Protein AF-I4BS32-F1 (afdb_monomer_lite)

Foldseek 3Di:
DDDPVQLVVLVVVLVVLLVVLVVLLPVFDPADDPPPQPPQDPDDQDDQDDDDDPVSVVSVVVSVVVVVLSVLVVVLSVLLRVLVVQLRVLSVVLNVQSVVLSVVLVVLSVVLSVVCVDPVSVVVNVVSSVVSVVSSVVSVVVSVVSNVVSVVSNVVSVVSVVPRPPDPPDPCPPPPDPPFQEWEQAAPPRPCVVQEDPRGQKYWYQYPQLFTWMAGNVVRDIDGCGDAEAHVPGLQEGEHSAPPGDCVRSPPNHQWYWYDDPQWIWIWGQDPVRDIDTPDIGHGYGPPD

Organism: Mycolicibacterium chubuense (strain NBB4) (NCBI:txid710421)

Radius of gyration: 37.25 Å; chains: 1; bounding box: 78×35×109 Å

Secondary structure (DSSP, 8-state):
---HHHHHHHHHHHHHHHHHHHHHHTTS-S-PSPP--------PPPPPPP-SSHHHHHHHHHHHHHHHHHHHHHHHHHHHHHHHHHHHHHHHHHHHHHHHHHHHHHHHHHHHTTTTTSHHHHHHHHHHHHHHHHHHHHHHHHHHHHHHHHHHHHHHHHHHHHHS-SS------S---S--EEEEEEETT--HHHHS-TTEEEEEEE-TTS-EEEEETTT--EEEEE-SEEETTEEEEEE-SSTTS-GGGG-TT--EEEEEETTEEEEEEE-TTS-EEEEEEE-SEES--

pLDDT: mean 81.58, std 15.65, range [37.34, 97.5]

Sequence (289 aa):
MLTGMERASVVAYVGWVDRALAAAEAVFPLAANEPTAIRPVDGAAAREPGGSSQLETGVRAAASHYRGAWAHTRTLDEDTTNAVAAGTSNGQHGREAAGRIRRSAALAASSMVPVAHEPSGVRQLVSTMDQRLRAMQDLLAATKAQNSSAAEQMRTTTVGYRTIPAGHVSPQPPPVGPSGNLCWIGSKDGDIKRLCPDDTDTVTYVDDNGNYVRQDLSSGQISIVHRPGPITGDPSTCWLPHAGADRAICGPRASTWMYPHDGSLITEELGPDGKVRVTFQT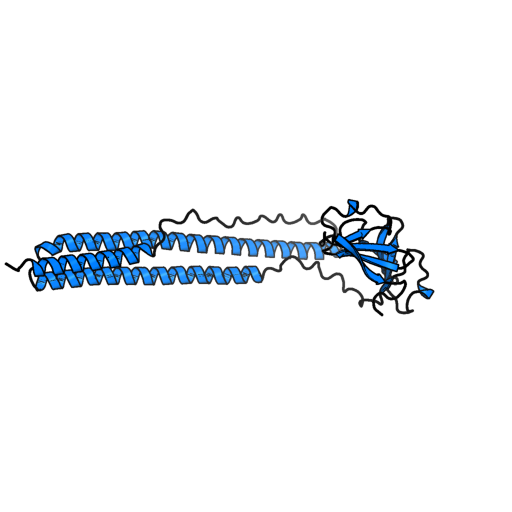PLGPLNP

Structure (mmCIF, N/CA/C/O backbone):
data_AF-I4BS32-F1
#
_entry.id   AF-I4BS32-F1
#
loop_
_atom_site.group_PDB
_atom_site.id
_atom_site.type_symbol
_atom_site.label_atom_id
_atom_site.label_alt_id
_atom_site.label_comp_id
_atom_site.label_asym_id
_atom_site.label_entity_id
_atom_site.label_seq_id
_atom_site.pdbx_PDB_ins_code
_atom_site.Cartn_x
_atom_site.Cartn_y
_atom_site.Cartn_z
_atom_site.occupancy
_atom_site.B_iso_or_equiv
_atom_site.auth_seq_id
_atom_site.auth_comp_id
_atom_site.auth_asym_id
_atom_site.auth_atom_id
_atom_site.pdbx_PDB_model_num
ATOM 1 N N . MET A 1 1 ? -34.536 0.901 53.811 1.00 44.16 1 MET A N 1
ATOM 2 C CA . MET A 1 1 ? -34.817 -0.133 52.790 1.00 44.16 1 MET A CA 1
ATOM 3 C C . MET A 1 1 ? -35.232 0.586 51.522 1.00 44.16 1 MET A C 1
ATOM 5 O O . MET A 1 1 ? -36.351 1.073 51.470 1.00 44.16 1 MET A O 1
ATOM 9 N N . LEU A 1 2 ? -34.335 0.729 50.550 1.00 47.47 2 LEU A N 1
ATOM 10 C CA . LEU A 1 2 ? -34.725 1.235 49.235 1.00 47.47 2 LEU A CA 1
ATOM 11 C C . LEU A 1 2 ? -35.342 0.092 48.431 1.00 47.47 2 LEU A C 1
ATOM 13 O O . LEU A 1 2 ? -34.889 -1.055 48.496 1.00 47.47 2 LEU A O 1
ATOM 17 N N . THR A 1 3 ? -36.437 0.414 47.756 1.00 56.62 3 THR A N 1
ATOM 18 C CA . THR A 1 3 ? -37.243 -0.487 46.936 1.00 56.62 3 THR A CA 1
ATOM 19 C C . THR A 1 3 ? -36.397 -1.051 45.790 1.00 56.62 3 THR A C 1
ATOM 21 O O . THR A 1 3 ? -35.433 -0.430 45.345 1.00 56.62 3 THR A O 1
ATOM 24 N N . GLY A 1 4 ? -36.731 -2.246 45.289 1.00 62.03 4 GLY A N 1
ATOM 25 C CA . GLY A 1 4 ? -35.936 -2.956 44.269 1.00 62.03 4 GLY A CA 1
ATOM 26 C C . GLY A 1 4 ? -35.622 -2.161 42.988 1.00 62.03 4 GLY A C 1
ATOM 27 O O . GLY A 1 4 ? -34.728 -2.544 42.238 1.00 62.03 4 GLY A O 1
ATOM 28 N N . MET A 1 5 ? -36.301 -1.034 42.769 1.00 60.91 5 MET A N 1
ATOM 29 C CA . MET A 1 5 ? -36.144 -0.138 41.625 1.00 60.91 5 MET A CA 1
ATOM 30 C C . MET A 1 5 ? -34.808 0.635 41.619 1.00 60.91 5 MET A C 1
ATOM 32 O O . MET A 1 5 ? -34.220 0.810 40.555 1.00 60.91 5 MET A O 1
ATOM 36 N N . GLU A 1 6 ? -34.272 1.042 42.776 1.00 66.56 6 GLU A N 1
ATOM 37 C CA . GLU A 1 6 ? -33.003 1.799 42.829 1.00 66.56 6 GLU A CA 1
ATOM 38 C C . GLU A 1 6 ? -31.761 0.909 42.701 1.00 66.56 6 GLU A C 1
ATOM 40 O O . GLU A 1 6 ? -30.774 1.290 42.077 1.00 66.56 6 GLU A O 1
ATOM 45 N N . ARG A 1 7 ? -31.811 -0.333 43.197 1.00 67.56 7 ARG A N 1
ATOM 46 C CA . ARG A 1 7 ? -30.743 -1.311 42.918 1.00 67.56 7 ARG A CA 1
ATOM 47 C C . ARG A 1 7 ? -30.694 -1.687 41.438 1.00 67.56 7 ARG A C 1
ATOM 49 O O . ARG A 1 7 ? -29.606 -1.877 40.895 1.00 67.56 7 ARG A O 1
ATOM 56 N N . ALA A 1 8 ? -31.851 -1.764 40.779 1.00 74.88 8 ALA A N 1
ATOM 57 C CA . ALA A 1 8 ? -31.928 -2.044 39.350 1.00 74.88 8 ALA A CA 1
ATOM 58 C C . ALA A 1 8 ? -31.276 -0.933 38.500 1.00 74.88 8 ALA A C 1
ATOM 60 O O . ALA A 1 8 ? -30.630 -1.244 37.500 1.00 74.88 8 ALA A O 1
ATOM 61 N N . SER A 1 9 ? -31.369 0.339 38.912 1.00 85.19 9 SER A N 1
ATOM 62 C CA . SER A 1 9 ? -30.765 1.458 38.171 1.00 85.19 9 SER A CA 1
ATOM 63 C C . SER A 1 9 ? -29.232 1.471 38.256 1.00 85.19 9 SER A C 1
ATOM 65 O O . SER A 1 9 ? -28.566 1.657 37.236 1.00 85.19 9 SER A O 1
ATOM 67 N N . VAL A 1 10 ? -28.655 1.188 39.431 1.00 86.19 10 VAL A N 1
ATOM 68 C CA . VAL A 1 10 ? -27.194 1.100 39.624 1.00 86.19 10 VAL A CA 1
ATOM 69 C C . VAL A 1 10 ? -26.593 -0.038 38.796 1.00 86.19 10 VAL A C 1
ATOM 71 O O . VAL A 1 10 ? -25.586 0.153 38.112 1.00 86.19 10 VAL A O 1
ATOM 74 N N . VAL A 1 11 ? -27.229 -1.212 38.805 1.00 88.06 11 VAL A N 1
ATOM 75 C CA . VAL A 1 11 ? -26.792 -2.365 38.001 1.00 88.06 11 VAL A CA 1
ATOM 76 C C . VAL A 1 11 ? -26.886 -2.058 36.503 1.00 88.06 11 VAL A C 1
ATOM 78 O O . VAL A 1 11 ? -25.964 -2.379 35.752 1.00 88.06 11 VAL A O 1
ATOM 81 N N . ALA A 1 12 ? -27.956 -1.389 36.064 1.00 90.19 12 ALA A N 1
ATOM 82 C CA . ALA A 1 12 ? -28.109 -0.976 34.672 1.00 90.19 12 ALA A CA 1
ATOM 83 C C . ALA A 1 12 ? -27.016 0.014 34.231 1.00 90.19 12 ALA A C 1
ATOM 85 O O . ALA A 1 12 ? -26.462 -0.143 33.140 1.00 90.19 12 ALA A O 1
ATOM 86 N N . TYR A 1 13 ? -26.669 0.986 35.083 1.00 91.75 13 TYR A N 1
ATOM 87 C CA . TYR A 1 13 ? -25.586 1.938 34.827 1.00 91.75 13 TYR A CA 1
ATOM 88 C C . TYR A 1 13 ? -24.228 1.238 34.692 1.00 91.75 13 TYR A C 1
ATOM 90 O O . TYR A 1 13 ? -23.547 1.421 33.684 1.00 91.75 13 TYR A O 1
ATOM 98 N N . VAL A 1 14 ? -23.861 0.375 35.645 1.00 93.31 14 VAL A N 1
ATOM 99 C CA . VAL A 1 14 ? -22.609 -0.403 35.576 1.00 93.31 14 VAL A CA 1
ATOM 100 C C . VAL A 1 14 ? -22.567 -1.256 34.306 1.00 93.31 14 VAL A C 1
ATOM 102 O O . VAL A 1 14 ? -21.547 -1.292 33.621 1.00 93.31 14 VAL A O 1
ATOM 105 N N . GLY A 1 15 ? -23.685 -1.890 33.942 1.00 91.81 15 GLY A N 1
AT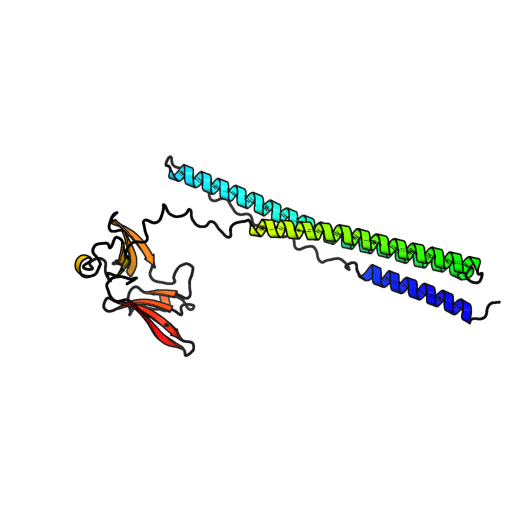OM 106 C CA . GLY A 1 15 ? -23.789 -2.656 32.702 1.00 91.81 15 GLY A CA 1
ATOM 107 C C . GLY A 1 15 ? -23.625 -1.801 31.440 1.00 91.81 15 GLY A C 1
ATOM 108 O O . GLY A 1 15 ? -23.077 -2.275 30.447 1.00 91.81 15 GLY A O 1
ATOM 109 N N . TRP A 1 16 ? -24.071 -0.542 31.453 1.00 95.25 16 TRP A N 1
ATOM 110 C CA . TRP A 1 16 ? -23.829 0.388 30.348 1.00 95.25 16 TRP A CA 1
ATOM 111 C C . TRP A 1 16 ? -22.349 0.771 30.242 1.00 95.25 16 TRP A C 1
ATOM 113 O O . TRP A 1 16 ? -21.794 0.725 29.145 1.00 95.25 16 TRP A O 1
ATOM 123 N N . VAL A 1 17 ? -21.697 1.067 31.371 1.00 94.50 17 VAL A N 1
ATOM 124 C CA . VAL A 1 17 ? -20.260 1.385 31.409 1.00 94.50 17 VAL A CA 1
ATOM 125 C C . VAL A 1 17 ? -19.423 0.198 30.930 1.00 94.50 17 VAL A C 1
ATOM 127 O O . VAL A 1 17 ? -18.534 0.391 30.104 1.00 94.50 17 VAL A O 1
ATOM 130 N N . ASP A 1 18 ? -19.722 -1.032 31.367 1.00 95.25 18 ASP A N 1
ATOM 131 C CA . ASP A 1 18 ? -19.004 -2.222 30.885 1.00 95.25 18 ASP A CA 1
ATOM 132 C C . ASP A 1 18 ? -19.150 -2.398 29.370 1.00 95.25 18 ASP A C 1
ATOM 134 O O . ASP A 1 18 ? -18.153 -2.618 28.687 1.00 95.25 18 ASP A O 1
ATOM 138 N N . ARG A 1 19 ? -20.358 -2.219 28.814 1.00 94.50 19 ARG A N 1
ATOM 139 C CA . ARG A 1 19 ? -20.565 -2.270 27.357 1.00 94.50 19 ARG A CA 1
ATOM 140 C C . ARG A 1 19 ? -19.767 -1.197 26.619 1.00 94.50 19 ARG A C 1
ATOM 142 O O . ARG A 1 19 ? -19.192 -1.495 25.575 1.00 94.50 19 ARG A O 1
ATOM 149 N N . ALA A 1 20 ? -19.710 0.025 27.148 1.00 94.31 20 ALA A N 1
ATOM 150 C CA . ALA A 1 20 ? -18.925 1.103 26.551 1.00 94.31 20 ALA A CA 1
ATOM 151 C C . ALA A 1 20 ? -17.419 0.786 26.570 1.00 94.31 20 ALA A C 1
ATOM 153 O O . ALA A 1 20 ? -16.740 0.937 25.555 1.00 94.31 20 ALA A O 1
ATOM 154 N N . LEU A 1 21 ? -16.902 0.280 27.694 1.00 94.38 21 LEU A N 1
ATOM 155 C CA . LEU A 1 21 ? -15.503 -0.135 27.820 1.00 94.38 21 LEU A CA 1
ATOM 156 C C . LEU A 1 21 ? -15.180 -1.345 26.932 1.00 94.38 21 LEU A C 1
ATOM 158 O O . LEU A 1 21 ? -14.109 -1.386 26.336 1.00 94.38 21 LEU A O 1
ATOM 162 N N . ALA A 1 22 ? -16.103 -2.299 26.799 1.00 93.31 22 ALA A N 1
ATOM 163 C CA . ALA A 1 22 ? -15.965 -3.444 25.904 1.00 93.31 22 ALA A CA 1
ATOM 164 C C . ALA A 1 22 ? -15.921 -3.019 24.429 1.00 93.31 22 ALA A C 1
ATOM 166 O O . ALA A 1 22 ? -15.094 -3.516 23.669 1.00 93.31 22 ALA A O 1
ATOM 167 N N . ALA A 1 23 ? -16.778 -2.075 24.026 1.00 92.69 23 ALA A N 1
ATOM 168 C CA . ALA A 1 23 ? -16.764 -1.523 22.675 1.00 92.69 23 ALA A CA 1
ATOM 169 C C . ALA A 1 23 ? -15.449 -0.786 22.380 1.00 92.69 23 ALA A C 1
ATOM 171 O O . ALA A 1 23 ? -14.890 -0.950 21.300 1.00 92.69 23 ALA A O 1
ATOM 172 N N . ALA A 1 24 ? -14.923 -0.029 23.348 1.00 89.19 24 ALA A N 1
ATOM 173 C CA . ALA A 1 24 ? -13.621 0.623 23.227 1.00 89.19 24 ALA A CA 1
ATOM 174 C C . ALA A 1 24 ? -12.462 -0.388 23.136 1.00 89.19 24 ALA A C 1
ATOM 176 O O . ALA A 1 24 ? -11.574 -0.228 22.305 1.00 89.19 24 ALA A O 1
ATOM 177 N N . GLU A 1 25 ? -12.483 -1.456 23.941 1.00 92.00 25 GLU A N 1
ATOM 178 C CA . GLU A 1 25 ? -11.506 -2.552 23.873 1.00 92.00 25 GLU A CA 1
ATOM 179 C C . GLU A 1 25 ? -11.525 -3.251 22.502 1.00 92.00 25 GLU A C 1
ATOM 181 O O . GLU A 1 25 ? -10.472 -3.596 21.968 1.00 92.00 25 GLU A O 1
ATOM 186 N N . ALA A 1 26 ? -12.709 -3.418 21.907 1.00 90.56 26 ALA A N 1
ATOM 187 C CA . ALA A 1 26 ? -12.890 -4.068 20.610 1.00 90.56 26 ALA A CA 1
ATOM 188 C C . ALA A 1 26 ? -12.342 -3.263 19.417 1.00 90.56 26 ALA A C 1
ATOM 190 O O . ALA A 1 26 ? -12.188 -3.822 18.333 1.00 90.56 26 ALA A O 1
ATOM 191 N N . VAL A 1 27 ? -12.021 -1.975 19.597 1.00 90.88 27 VAL A N 1
ATOM 192 C CA . VAL A 1 27 ? -11.326 -1.174 18.572 1.00 90.88 27 VAL A CA 1
ATOM 193 C C . VAL A 1 27 ? -9.894 -1.676 18.358 1.00 90.88 27 VAL A C 1
ATOM 195 O O . VAL A 1 27 ? -9.336 -1.506 17.274 1.00 90.88 27 VAL A O 1
ATOM 198 N N . PHE A 1 28 ? -9.292 -2.312 19.367 1.00 89.81 28 PHE A N 1
ATOM 199 C CA . PHE A 1 28 ? -7.955 -2.875 19.249 1.00 89.81 28 PHE A CA 1
ATOM 200 C C . PHE A 1 28 ? -7.996 -4.290 18.644 1.00 89.81 28 PHE A C 1
ATOM 202 O O . PHE A 1 28 ? -8.829 -5.111 19.039 1.00 89.81 28 PHE A O 1
ATOM 209 N N . PRO A 1 29 ? -7.080 -4.623 17.718 1.00 79.94 29 PRO A N 1
ATOM 210 C CA . PRO A 1 29 ? -7.102 -5.902 17.015 1.00 79.94 29 PRO A CA 1
ATOM 211 C C . PRO A 1 29 ? -6.829 -7.099 17.942 1.00 79.94 29 PRO A C 1
ATOM 213 O O . PRO A 1 29 ? -6.007 -7.045 18.860 1.00 79.94 29 PRO A O 1
ATOM 216 N N . LEU A 1 30 ? -7.494 -8.223 17.657 1.00 69.25 30 LEU A N 1
ATOM 217 C CA . LEU A 1 30 ? -7.367 -9.521 18.334 1.00 69.25 30 LEU A CA 1
ATOM 218 C C . LEU A 1 30 ? -6.076 -10.254 17.912 1.00 69.25 30 LEU A C 1
ATOM 220 O O . LEU A 1 30 ? -6.152 -11.368 17.429 1.00 69.25 30 LEU A O 1
ATOM 224 N N . ALA A 1 31 ? -4.909 -9.625 18.068 1.00 59.41 31 ALA A N 1
ATOM 225 C CA . ALA A 1 31 ? -3.630 -10.067 17.494 1.00 59.41 31 ALA A CA 1
ATOM 226 C C . ALA A 1 31 ? -3.655 -10.156 15.952 1.00 59.41 31 ALA A C 1
ATOM 228 O O . ALA A 1 31 ? -4.413 -10.902 15.337 1.00 59.41 31 ALA A O 1
ATOM 229 N N . ALA A 1 32 ? -2.812 -9.355 15.302 1.00 56.66 32 ALA A N 1
ATOM 230 C CA . ALA A 1 32 ? -2.569 -9.528 13.879 1.00 56.66 32 ALA A CA 1
ATOM 231 C C . ALA A 1 32 ? -1.876 -10.884 13.653 1.00 56.66 32 ALA A C 1
ATOM 233 O O . ALA A 1 32 ? -1.020 -11.272 14.451 1.00 56.66 32 ALA A O 1
ATOM 234 N N . ASN A 1 33 ? -2.208 -11.574 12.555 1.00 52.16 33 ASN A N 1
ATOM 235 C CA . ASN A 1 33 ? -1.263 -12.515 11.947 1.00 52.16 33 ASN A CA 1
ATOM 236 C C . ASN A 1 33 ? 0.091 -11.803 11.831 1.00 52.16 33 ASN A C 1
ATOM 238 O O . ASN A 1 33 ? 0.094 -10.590 11.597 1.00 52.16 33 ASN A O 1
ATOM 242 N N . GLU A 1 34 ? 1.206 -12.518 12.025 1.00 53.25 34 GLU A N 1
ATOM 243 C CA . GLU A 1 34 ? 2.527 -11.886 11.976 1.00 53.25 34 GLU A CA 1
ATOM 244 C C . GLU A 1 34 ? 2.632 -10.970 10.752 1.00 53.25 34 GLU A C 1
ATOM 246 O O . GLU A 1 34 ? 2.244 -11.390 9.651 1.00 53.25 34 GLU A O 1
ATOM 251 N N . PRO A 1 35 ? 3.096 -9.717 10.929 1.00 54.75 35 PRO A N 1
ATOM 252 C CA . PRO A 1 35 ? 3.312 -8.829 9.807 1.00 54.75 35 PRO A CA 1
ATOM 253 C C . PRO A 1 35 ? 4.124 -9.569 8.756 1.00 54.75 35 PRO A C 1
ATOM 255 O O . PRO A 1 35 ? 5.227 -10.036 9.040 1.00 54.75 35 PRO A O 1
ATOM 258 N N . THR A 1 36 ? 3.585 -9.711 7.547 1.00 52.69 36 THR A N 1
ATOM 259 C CA . THR A 1 36 ? 4.379 -10.232 6.439 1.00 52.69 36 THR A CA 1
ATOM 260 C C . THR A 1 36 ? 5.449 -9.187 6.161 1.00 52.69 36 THR A C 1
ATOM 262 O O . THR A 1 36 ? 5.172 -8.170 5.529 1.00 52.69 36 THR A O 1
ATOM 265 N N . ALA A 1 37 ? 6.641 -9.388 6.723 1.00 56.59 37 ALA A N 1
ATOM 266 C CA . ALA A 1 37 ? 7.772 -8.509 6.491 1.00 56.59 37 ALA A CA 1
ATOM 267 C C . ALA A 1 37 ? 7.979 -8.386 4.980 1.00 56.59 37 ALA A C 1
ATOM 269 O O . ALA A 1 37 ? 7.994 -9.395 4.262 1.00 56.59 37 ALA A O 1
ATOM 270 N N . ILE A 1 38 ? 8.127 -7.154 4.496 1.00 57.59 38 ILE A N 1
ATOM 271 C CA . ILE A 1 38 ? 8.574 -6.938 3.125 1.00 57.59 38 ILE A CA 1
ATOM 272 C C . ILE A 1 38 ? 10.002 -7.467 3.095 1.00 57.59 38 ILE A C 1
ATOM 274 O O . ILE A 1 38 ? 10.893 -6.911 3.733 1.00 57.59 38 ILE A O 1
ATOM 278 N N . ARG A 1 39 ? 10.208 -8.614 2.441 1.00 54.19 39 ARG A N 1
ATOM 279 C CA . ARG A 1 39 ? 11.549 -9.177 2.297 1.00 54.19 39 ARG A CA 1
ATOM 280 C C . ARG A 1 39 ? 12.346 -8.230 1.400 1.00 54.19 39 ARG A C 1
ATOM 282 O O . ARG A 1 39 ? 11.922 -8.050 0.256 1.00 54.19 39 ARG A O 1
ATOM 289 N N . PRO A 1 40 ? 13.481 -7.684 1.870 1.00 54.22 40 PRO A N 1
ATOM 290 C CA . PRO A 1 40 ? 14.367 -6.922 1.009 1.00 54.22 40 PRO A CA 1
ATOM 291 C C . PRO A 1 40 ? 14.752 -7.804 -0.176 1.00 54.22 40 PRO A C 1
ATOM 293 O O . PRO A 1 40 ? 15.168 -8.954 0.004 1.00 54.22 40 PRO A O 1
ATOM 296 N N . VAL A 1 41 ? 14.563 -7.303 -1.392 1.00 56.03 41 VAL A N 1
ATOM 297 C CA . VAL A 1 41 ? 15.045 -8.002 -2.582 1.00 56.03 41 VAL A CA 1
ATOM 298 C C . VAL A 1 41 ? 16.536 -7.713 -2.685 1.00 56.03 41 VAL A C 1
ATOM 300 O O . VAL A 1 41 ? 16.938 -6.576 -2.926 1.00 56.03 41 VAL A O 1
ATOM 303 N N . ASP A 1 42 ? 17.371 -8.734 -2.500 1.00 53.66 42 ASP A N 1
ATOM 304 C CA . ASP A 1 42 ? 18.808 -8.604 -2.726 1.00 53.66 42 ASP A CA 1
ATOM 305 C C . ASP A 1 42 ? 19.084 -8.485 -4.231 1.00 53.66 42 ASP A C 1
ATOM 307 O O . ASP A 1 42 ? 19.196 -9.473 -4.959 1.00 53.66 42 ASP A O 1
ATOM 311 N N . GLY A 1 43 ? 19.201 -7.250 -4.715 1.00 51.50 43 GLY A N 1
ATOM 312 C CA . GLY A 1 43 ? 19.759 -6.970 -6.029 1.00 51.50 43 GLY A CA 1
ATOM 313 C C . GLY A 1 43 ? 21.267 -7.192 -6.018 1.00 51.50 43 GLY A C 1
ATOM 314 O O . GLY A 1 43 ? 22.018 -6.340 -5.544 1.00 51.50 43 GLY A O 1
ATOM 315 N N . ALA A 1 44 ? 21.735 -8.327 -6.541 1.00 47.47 44 ALA A N 1
ATOM 316 C CA . ALA A 1 44 ? 23.162 -8.536 -6.762 1.00 47.47 44 ALA A CA 1
ATOM 317 C C . ALA A 1 44 ? 23.688 -7.459 -7.726 1.00 47.47 44 ALA A C 1
ATOM 319 O O . ALA A 1 44 ? 23.262 -7.382 -8.880 1.00 47.47 44 ALA A O 1
ATOM 320 N N . ALA A 1 45 ? 24.609 -6.613 -7.258 1.00 52.84 45 ALA A N 1
ATOM 321 C CA . ALA A 1 45 ? 25.278 -5.649 -8.123 1.00 52.84 45 ALA A CA 1
ATOM 322 C C . ALA A 1 45 ? 26.033 -6.410 -9.226 1.00 52.84 45 ALA A C 1
ATOM 324 O O . ALA A 1 45 ? 26.854 -7.282 -8.933 1.00 52.84 45 ALA A O 1
ATOM 325 N N . ALA A 1 46 ? 25.746 -6.101 -10.493 1.00 52.12 46 ALA A N 1
ATOM 326 C CA . ALA A 1 46 ? 26.455 -6.699 -11.619 1.00 52.12 46 ALA A CA 1
ATOM 327 C C . ALA A 1 46 ? 27.966 -6.422 -11.501 1.00 52.12 46 ALA A C 1
ATOM 329 O O . ALA A 1 46 ? 28.384 -5.311 -11.171 1.00 52.12 46 ALA A O 1
ATOM 330 N N . ARG A 1 47 ? 28.788 -7.449 -11.745 1.00 48.50 47 ARG A N 1
ATOM 331 C CA . ARG A 1 47 ? 30.253 -7.366 -11.669 1.00 48.50 47 ARG A CA 1
ATOM 332 C C . ARG A 1 47 ? 30.767 -6.451 -12.787 1.00 48.50 47 ARG A C 1
ATOM 334 O O . ARG A 1 47 ? 30.475 -6.704 -13.952 1.00 48.50 47 ARG A O 1
ATOM 341 N N . GLU A 1 48 ? 31.511 -5.402 -12.434 1.00 51.59 48 GLU A N 1
ATOM 342 C CA . GLU A 1 48 ? 32.062 -4.441 -13.403 1.00 51.59 48 GLU A CA 1
ATOM 343 C C . GLU A 1 48 ? 33.059 -5.156 -14.352 1.00 51.59 48 GLU A C 1
ATOM 345 O O . GLU A 1 48 ? 33.981 -5.821 -13.865 1.00 51.59 48 GLU A O 1
ATOM 350 N N . PRO A 1 49 ? 32.898 -5.084 -15.690 1.00 48.84 49 PRO A N 1
ATOM 351 C CA . PRO A 1 49 ? 33.907 -5.572 -16.630 1.00 48.84 49 PRO A CA 1
ATOM 352 C C . PRO A 1 49 ? 35.168 -4.692 -16.573 1.00 48.84 49 PRO A C 1
ATOM 354 O O . PRO A 1 49 ? 35.079 -3.468 -16.612 1.00 48.84 49 PRO A O 1
ATOM 357 N N . GLY A 1 50 ? 36.349 -5.310 -16.469 1.00 45.03 50 GLY A N 1
ATOM 358 C CA . GLY A 1 50 ? 37.628 -4.592 -16.387 1.00 45.03 50 GLY A CA 1
ATOM 359 C C . GLY A 1 50 ? 38.139 -4.086 -17.743 1.00 45.03 50 GLY A C 1
ATOM 360 O O . GLY A 1 50 ? 38.010 -4.781 -18.750 1.00 45.03 50 GLY A O 1
ATOM 361 N N . GLY A 1 51 ? 38.762 -2.900 -17.759 1.00 52.72 51 GLY A N 1
ATOM 362 C CA . GLY A 1 51 ? 39.453 -2.316 -18.921 1.00 52.72 51 GLY A CA 1
ATOM 363 C C . GLY A 1 51 ? 39.612 -0.793 -18.802 1.00 52.72 51 GLY A C 1
ATOM 364 O O . GLY A 1 51 ? 38.798 -0.158 -18.159 1.00 52.72 51 GLY A O 1
ATOM 365 N N . SER A 1 52 ? 40.629 -0.189 -19.423 1.00 49.12 52 SER A N 1
ATOM 366 C CA . SER A 1 52 ? 41.036 1.217 -19.209 1.00 49.12 52 SER A CA 1
ATOM 367 C C . SER A 1 52 ? 40.467 2.216 -20.237 1.00 49.12 52 SER A C 1
ATOM 369 O O . SER A 1 52 ? 41.220 2.967 -20.859 1.00 49.12 52 SER A O 1
ATOM 371 N N . SER A 1 53 ? 39.154 2.209 -20.484 1.00 56.69 53 SER A N 1
ATOM 372 C CA . SER A 1 53 ? 38.515 3.082 -21.494 1.00 56.69 53 SER A CA 1
ATOM 373 C C . SER A 1 53 ? 37.521 4.068 -20.868 1.00 56.69 53 SER A C 1
ATOM 375 O O . SER A 1 53 ? 37.096 3.880 -19.734 1.00 56.69 53 SER A O 1
ATOM 377 N N . GLN A 1 54 ? 37.082 5.099 -21.605 1.00 57.91 54 GLN A N 1
ATOM 378 C CA . GLN A 1 54 ? 36.006 6.005 -21.149 1.00 57.91 54 GLN A CA 1
ATOM 379 C C . GLN A 1 54 ? 34.700 5.265 -20.791 1.00 57.91 54 GLN A C 1
ATOM 381 O O . GLN A 1 54 ? 33.918 5.739 -19.966 1.00 57.91 54 GLN A O 1
ATOM 386 N N . LEU A 1 55 ? 34.506 4.065 -21.349 1.00 58.66 55 LEU A N 1
ATOM 387 C CA . LEU A 1 55 ? 33.430 3.149 -20.983 1.00 58.66 55 LEU A CA 1
ATOM 388 C C . LEU A 1 55 ? 33.528 2.693 -19.517 1.00 58.66 55 LEU A C 1
ATOM 390 O O . LEU A 1 55 ? 32.504 2.551 -18.862 1.00 58.66 55 LEU A O 1
ATOM 394 N N . GLU A 1 56 ? 34.736 2.514 -18.977 1.00 66.19 56 GLU A N 1
ATOM 395 C CA . GLU A 1 56 ? 34.967 2.119 -17.581 1.00 66.19 56 GLU A CA 1
ATOM 396 C C . GLU A 1 56 ? 34.484 3.200 -16.608 1.00 66.19 56 GLU A C 1
ATOM 398 O O . GLU A 1 56 ? 33.822 2.903 -15.615 1.00 66.19 56 GLU A O 1
ATOM 403 N N . THR A 1 57 ? 34.753 4.472 -16.914 1.00 67.94 57 THR A N 1
ATOM 404 C CA . THR A 1 57 ? 34.271 5.603 -16.111 1.00 67.94 57 THR A CA 1
ATOM 405 C C . THR A 1 57 ? 32.743 5.656 -16.097 1.00 67.94 57 THR A C 1
ATOM 407 O O . THR A 1 57 ? 32.150 5.807 -15.027 1.00 67.94 57 THR A O 1
ATOM 410 N N . GLY A 1 58 ? 32.102 5.470 -17.257 1.00 65.38 58 GLY A N 1
ATOM 411 C CA . GLY A 1 58 ? 30.642 5.408 -17.366 1.00 65.38 58 GLY A CA 1
ATOM 412 C C . GLY A 1 58 ? 30.036 4.212 -16.623 1.00 65.38 58 GLY A C 1
ATOM 413 O O . GLY A 1 58 ? 29.082 4.376 -15.864 1.00 65.38 58 GLY A O 1
ATOM 414 N N . VAL A 1 59 ? 30.629 3.023 -16.769 1.00 68.69 59 VAL A N 1
ATOM 415 C CA . VAL A 1 59 ? 30.204 1.794 -16.077 1.00 68.69 59 VAL A CA 1
ATOM 416 C C . VAL A 1 59 ? 30.345 1.932 -14.561 1.00 68.69 59 VAL A C 1
ATOM 418 O O . VAL A 1 59 ? 29.418 1.578 -13.835 1.00 68.69 59 VAL A O 1
ATOM 421 N N . ARG A 1 60 ? 31.447 2.504 -14.065 1.00 69.19 60 ARG A N 1
ATOM 422 C CA . ARG A 1 60 ? 31.671 2.727 -12.628 1.00 69.19 60 ARG A CA 1
ATOM 423 C C . ARG A 1 60 ? 30.689 3.742 -12.044 1.00 69.19 60 ARG A C 1
ATOM 425 O O . ARG A 1 60 ? 30.178 3.540 -10.940 1.00 69.19 60 ARG A O 1
ATOM 432 N N . ALA A 1 61 ? 30.396 4.816 -12.781 1.00 66.62 61 ALA A N 1
ATOM 433 C CA . ALA A 1 61 ? 29.391 5.798 -12.386 1.00 66.62 61 ALA A CA 1
ATOM 434 C C . ALA A 1 61 ? 27.996 5.156 -12.310 1.00 66.62 61 ALA A C 1
ATOM 436 O O . ALA A 1 61 ? 27.322 5.276 -11.286 1.00 66.62 61 ALA A O 1
ATOM 437 N N . ALA A 1 62 ? 27.602 4.394 -13.335 1.00 63.75 62 ALA A N 1
ATOM 438 C CA . ALA A 1 62 ? 26.336 3.667 -13.354 1.00 63.75 62 ALA A CA 1
ATOM 439 C C . ALA A 1 62 ? 26.243 2.645 -12.210 1.00 63.75 62 ALA A C 1
ATOM 441 O O . ALA A 1 62 ? 25.253 2.616 -11.483 1.00 63.75 62 ALA A O 1
ATOM 442 N N . ALA A 1 63 ? 27.291 1.850 -11.985 1.00 65.44 63 ALA A N 1
ATOM 443 C CA . ALA A 1 63 ? 27.347 0.886 -10.891 1.00 65.44 63 ALA A CA 1
ATOM 444 C C . ALA A 1 63 ? 27.236 1.564 -9.514 1.00 65.44 63 ALA A C 1
ATOM 446 O O . ALA A 1 63 ? 26.553 1.051 -8.627 1.00 65.44 63 ALA A O 1
ATOM 447 N N . SER A 1 64 ? 27.850 2.738 -9.335 1.00 71.88 64 SER A N 1
ATOM 448 C CA . SER A 1 64 ? 27.690 3.553 -8.125 1.00 71.88 64 SER A CA 1
ATOM 449 C C . SER A 1 64 ? 26.247 4.033 -7.941 1.00 71.88 64 SER A C 1
ATOM 451 O O . SER A 1 64 ? 25.684 3.872 -6.858 1.00 71.88 64 SER A O 1
ATOM 453 N N . HIS A 1 65 ? 25.611 4.534 -9.006 1.00 71.50 65 HIS A N 1
ATOM 454 C CA . HIS A 1 65 ? 24.200 4.928 -8.987 1.00 71.50 65 HIS A CA 1
ATOM 455 C C . HIS A 1 65 ? 23.277 3.760 -8.630 1.00 71.50 65 HIS A C 1
ATOM 457 O O . HIS A 1 65 ? 22.412 3.914 -7.770 1.00 71.50 65 HIS A O 1
ATOM 463 N N . TYR A 1 66 ? 23.493 2.578 -9.214 1.00 66.38 66 TYR A N 1
ATOM 464 C CA . TYR A 1 66 ? 22.733 1.376 -8.869 1.00 66.38 66 TYR A CA 1
ATOM 465 C C . TYR A 1 66 ? 22.923 0.978 -7.406 1.00 66.38 66 TYR A C 1
ATOM 467 O O . TYR A 1 66 ? 21.940 0.712 -6.720 1.00 66.38 66 TYR A O 1
ATOM 475 N N . ARG A 1 67 ? 24.163 0.967 -6.898 1.00 75.56 67 ARG A N 1
ATOM 476 C CA . ARG A 1 67 ? 24.435 0.673 -5.481 1.00 75.56 67 ARG A CA 1
ATOM 477 C C . ARG A 1 67 ? 23.734 1.672 -4.555 1.00 75.56 67 ARG A C 1
ATOM 479 O O . ARG A 1 67 ? 23.155 1.254 -3.557 1.00 75.56 67 ARG A O 1
ATOM 486 N N . GLY A 1 68 ? 23.740 2.959 -4.908 1.00 73.75 68 GLY A N 1
ATOM 487 C CA . GLY A 1 68 ? 23.025 4.005 -4.175 1.00 73.75 68 GLY A CA 1
ATOM 488 C C . GLY A 1 68 ? 21.507 3.805 -4.178 1.00 73.75 68 GLY A C 1
ATOM 489 O O . GLY A 1 68 ? 20.885 3.849 -3.119 1.00 73.75 68 GLY A O 1
ATOM 490 N N . ALA A 1 69 ? 20.916 3.511 -5.339 1.00 72.38 69 ALA A N 1
ATOM 491 C CA . ALA A 1 69 ? 19.483 3.243 -5.468 1.00 72.38 69 ALA A CA 1
ATOM 492 C C . ALA A 1 69 ? 19.050 1.994 -4.679 1.00 72.38 69 ALA A C 1
ATOM 494 O O . ALA A 1 69 ? 18.038 2.023 -3.978 1.00 72.38 69 ALA A O 1
ATOM 495 N N . TRP A 1 70 ? 19.844 0.919 -4.722 1.00 74.31 70 TRP A N 1
ATOM 496 C CA . TRP A 1 70 ? 19.599 -0.292 -3.933 1.00 74.31 70 TRP A CA 1
ATOM 497 C C . TRP A 1 70 ? 19.710 -0.046 -2.429 1.00 74.31 70 TRP A C 1
ATOM 499 O O . TRP A 1 70 ? 18.860 -0.511 -1.673 1.00 74.31 70 TRP A O 1
ATOM 509 N N . ALA A 1 71 ? 20.724 0.703 -1.985 1.00 78.94 71 ALA A N 1
ATOM 510 C CA . ALA A 1 71 ? 20.861 1.071 -0.578 1.00 78.94 71 ALA A CA 1
ATOM 511 C C . ALA A 1 71 ? 19.662 1.902 -0.096 1.00 78.94 71 ALA A C 1
ATOM 513 O O . ALA A 1 71 ? 19.117 1.614 0.964 1.00 78.94 71 ALA A O 1
ATOM 514 N N . HIS A 1 72 ? 19.206 2.867 -0.901 1.00 78.56 72 HIS A N 1
ATOM 515 C CA . HIS A 1 72 ? 18.031 3.675 -0.581 1.00 78.56 72 HIS A CA 1
ATOM 516 C C . HIS A 1 72 ? 16.746 2.837 -0.506 1.00 78.56 72 HIS A C 1
ATOM 518 O O . HIS A 1 72 ? 15.986 2.971 0.448 1.00 78.56 72 HIS A O 1
ATOM 524 N N . THR A 1 73 ? 16.535 1.927 -1.464 1.00 78.81 73 THR A N 1
ATOM 525 C CA . THR A 1 73 ? 15.378 1.012 -1.470 1.00 78.81 73 THR A CA 1
ATOM 526 C C . THR A 1 73 ? 15.355 0.139 -0.216 1.00 78.81 73 THR A C 1
ATOM 528 O O . THR A 1 73 ? 14.317 0.026 0.427 1.00 78.81 73 THR A O 1
ATOM 531 N N . ARG A 1 74 ? 16.512 -0.407 0.190 1.00 80.44 74 ARG A N 1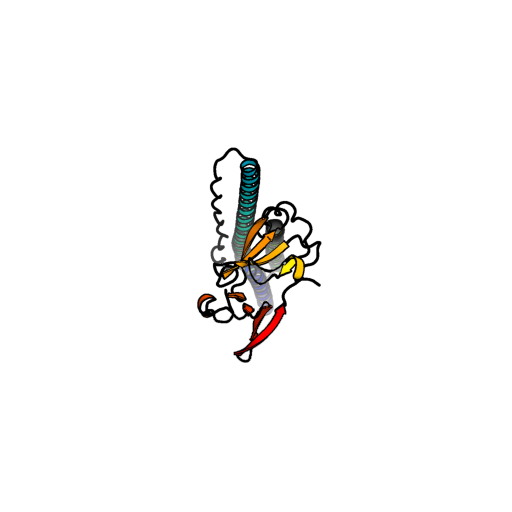
ATOM 532 C CA . ARG A 1 74 ? 16.632 -1.195 1.425 1.00 80.44 74 ARG A CA 1
ATOM 533 C C . ARG A 1 74 ? 16.229 -0.387 2.660 1.00 80.44 74 ARG A C 1
ATOM 535 O O . ARG A 1 74 ? 15.500 -0.901 3.499 1.00 80.44 74 ARG A O 1
ATOM 542 N N . THR A 1 75 ? 16.656 0.873 2.758 1.00 82.06 75 THR A N 1
ATOM 543 C CA . THR A 1 75 ? 16.241 1.754 3.861 1.00 82.06 75 THR A CA 1
ATOM 544 C C . THR A 1 75 ? 14.725 1.967 3.876 1.00 82.06 75 THR A C 1
ATOM 546 O O . THR A 1 75 ? 14.116 1.902 4.938 1.00 82.06 75 THR A O 1
ATOM 549 N N . LEU A 1 76 ? 14.088 2.149 2.714 1.00 81.94 76 LEU A N 1
ATOM 550 C CA . LEU A 1 76 ? 12.627 2.269 2.633 1.00 81.94 76 LEU A CA 1
ATOM 551 C C . LEU A 1 76 ? 11.904 0.964 3.033 1.00 81.94 76 LEU A C 1
ATOM 553 O O . LEU A 1 76 ? 10.864 1.020 3.698 1.00 81.94 76 LEU A O 1
ATOM 557 N N . ASP A 1 77 ? 12.452 -0.204 2.677 1.00 78.94 77 ASP A N 1
ATOM 558 C CA . ASP A 1 77 ? 11.914 -1.515 3.081 1.00 78.94 77 ASP A CA 1
ATOM 559 C C . ASP A 1 77 ? 11.986 -1.694 4.611 1.00 78.94 77 ASP A C 1
ATOM 561 O O . ASP A 1 77 ? 11.021 -2.139 5.248 1.00 78.94 77 ASP A O 1
ATOM 565 N N . GLU A 1 78 ? 13.115 -1.307 5.215 1.00 82.25 78 GLU A N 1
ATOM 566 C CA . GLU A 1 78 ? 13.328 -1.313 6.667 1.00 82.25 78 GLU A CA 1
ATOM 567 C C . GLU A 1 78 ? 12.363 -0.352 7.377 1.00 82.25 78 GLU A C 1
ATOM 569 O O . GLU A 1 78 ? 11.689 -0.751 8.329 1.00 82.25 78 GLU A O 1
ATOM 574 N N . ASP A 1 79 ? 12.222 0.881 6.883 1.00 81.62 79 ASP A N 1
ATOM 575 C CA . ASP A 1 79 ? 11.295 1.878 7.428 1.00 81.62 79 ASP A CA 1
ATOM 576 C C . ASP A 1 79 ? 9.841 1.398 7.376 1.00 81.62 79 ASP A C 1
ATOM 578 O O . ASP A 1 79 ? 9.096 1.542 8.351 1.00 81.62 79 ASP A O 1
ATOM 582 N N . THR A 1 80 ? 9.437 0.775 6.265 1.00 80.81 80 THR A N 1
ATOM 583 C CA . THR A 1 80 ? 8.092 0.206 6.119 1.00 80.81 80 THR A CA 1
ATOM 584 C C . THR A 1 80 ? 7.869 -0.925 7.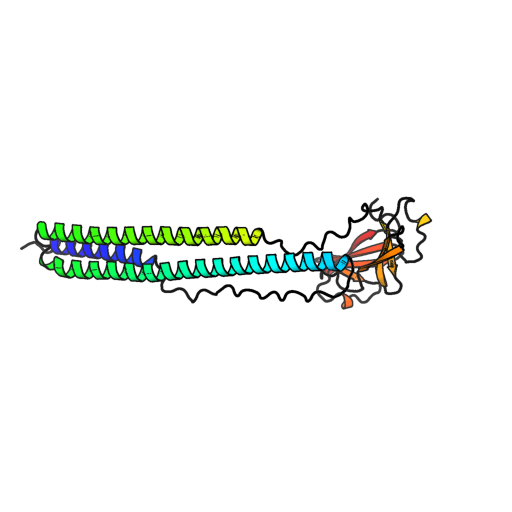120 1.00 80.81 80 THR A C 1
ATOM 586 O O . THR A 1 80 ? 6.845 -0.955 7.807 1.00 80.81 80 THR A O 1
ATOM 589 N N . THR A 1 81 ? 8.838 -1.833 7.250 1.00 82.00 81 THR A N 1
ATOM 590 C CA . THR A 1 81 ? 8.774 -2.954 8.199 1.00 82.00 81 THR A CA 1
ATOM 591 C C . THR A 1 81 ? 8.674 -2.452 9.641 1.00 82.00 81 THR A C 1
ATOM 593 O O . THR A 1 81 ? 7.826 -2.922 10.404 1.00 82.00 81 THR A O 1
ATOM 596 N N . ASN A 1 82 ? 9.463 -1.437 9.998 1.00 82.12 82 ASN A N 1
ATOM 597 C CA . ASN A 1 82 ? 9.442 -0.813 11.319 1.00 82.12 82 ASN A CA 1
ATOM 598 C C . ASN A 1 82 ? 8.100 -0.130 11.620 1.00 82.12 82 ASN A C 1
ATOM 600 O O . ASN A 1 82 ? 7.556 -0.305 12.712 1.00 82.12 82 ASN A O 1
ATOM 604 N N . ALA A 1 83 ? 7.526 0.601 10.659 1.00 80.94 83 ALA A N 1
ATOM 605 C CA . ALA A 1 83 ? 6.233 1.264 10.831 1.00 80.94 83 ALA A CA 1
ATOM 606 C C . ALA A 1 83 ? 5.085 0.258 11.043 1.00 80.94 83 ALA A C 1
ATOM 608 O O . ALA A 1 83 ? 4.225 0.455 11.908 1.00 80.94 83 ALA A O 1
ATOM 609 N N . VAL A 1 84 ? 5.092 -0.858 10.306 1.00 82.06 84 VAL A N 1
ATOM 610 C CA . VAL A 1 84 ? 4.101 -1.935 10.472 1.00 82.06 84 VAL A CA 1
ATOM 611 C C . VAL A 1 84 ? 4.274 -2.652 11.819 1.00 82.06 84 VAL A C 1
ATOM 613 O O . VAL A 1 84 ? 3.283 -2.919 12.512 1.00 82.06 84 VAL A O 1
ATOM 616 N N . ALA A 1 85 ? 5.516 -2.930 12.227 1.00 82.25 85 ALA A N 1
ATOM 617 C CA . ALA A 1 85 ? 5.814 -3.523 13.529 1.00 82.25 85 ALA A CA 1
ATOM 618 C C . ALA A 1 85 ? 5.351 -2.615 14.682 1.00 82.25 85 ALA A C 1
ATOM 620 O O . ALA A 1 85 ? 4.693 -3.084 15.615 1.00 82.25 85 ALA A O 1
ATOM 621 N N . ALA A 1 86 ? 5.601 -1.304 14.581 1.00 81.88 86 ALA A N 1
ATOM 622 C CA . ALA A 1 86 ? 5.108 -0.308 15.529 1.00 81.88 86 ALA A CA 1
ATOM 623 C C . ALA A 1 86 ? 3.573 -0.296 15.609 1.00 81.88 86 ALA A C 1
ATOM 625 O O . ALA A 1 86 ? 3.023 -0.357 16.707 1.00 81.88 86 ALA A O 1
ATOM 626 N N . GLY A 1 87 ? 2.864 -0.287 14.473 1.00 82.31 87 GLY A N 1
ATOM 627 C CA . GLY A 1 87 ? 1.396 -0.342 14.453 1.00 82.31 87 GLY A CA 1
ATOM 628 C C . GLY A 1 87 ? 0.830 -1.600 15.126 1.00 82.31 87 GLY A C 1
ATOM 629 O O . GLY A 1 87 ? -0.129 -1.522 15.898 1.00 82.31 87 GLY A O 1
ATOM 630 N N . THR A 1 88 ? 1.466 -2.752 14.897 1.00 84.31 88 THR A N 1
ATOM 631 C CA . THR A 1 88 ? 1.081 -4.031 15.518 1.00 84.31 88 THR A CA 1
ATOM 632 C C . THR A 1 88 ? 1.298 -4.008 17.032 1.00 84.31 88 THR A C 1
ATOM 634 O O . THR A 1 88 ? 0.386 -4.344 17.791 1.00 84.31 88 THR A O 1
ATOM 637 N N . SER A 1 89 ? 2.473 -3.548 17.473 1.00 86.31 89 SER A N 1
ATOM 638 C CA . SER A 1 89 ? 2.823 -3.401 18.891 1.00 86.31 89 SER A CA 1
ATOM 639 C C . SER A 1 89 ? 1.876 -2.437 19.616 1.00 86.31 89 SER A C 1
ATOM 641 O O . SER A 1 89 ? 1.333 -2.770 20.671 1.00 86.31 89 SER A O 1
ATOM 643 N N . ASN A 1 90 ? 1.568 -1.282 19.013 1.00 86.38 90 ASN A N 1
ATOM 644 C CA . ASN A 1 90 ? 0.610 -0.316 19.561 1.00 86.38 90 ASN A CA 1
ATOM 645 C C . ASN A 1 90 ? -0.787 -0.930 19.734 1.00 86.38 90 ASN A C 1
ATOM 647 O O . ASN A 1 90 ? -1.440 -0.704 20.754 1.00 86.38 90 ASN A O 1
ATOM 651 N N . GLY A 1 91 ? -1.247 -1.726 18.762 1.00 87.00 91 GLY A N 1
ATOM 652 C CA . GLY A 1 91 ? -2.527 -2.430 18.841 1.00 87.00 91 GLY A CA 1
ATOM 653 C C . GLY A 1 91 ? -2.577 -3.446 19.986 1.00 87.00 91 GLY A C 1
ATOM 654 O O . GLY A 1 91 ? -3.550 -3.468 20.742 1.00 87.00 91 GLY A O 1
ATOM 655 N N . GLN A 1 92 ? -1.520 -4.247 20.151 1.00 88.69 92 GLN A N 1
ATOM 656 C CA . GLN A 1 92 ? -1.406 -5.232 21.233 1.00 88.69 92 GLN A CA 1
ATOM 657 C C . GLN A 1 92 ? -1.372 -4.555 22.610 1.00 88.69 92 GLN A C 1
ATOM 659 O O . GLN A 1 92 ? -2.210 -4.853 23.464 1.00 88.69 92 GLN A O 1
ATOM 664 N N . HIS A 1 93 ? -0.478 -3.580 22.801 1.00 90.12 93 HIS A N 1
ATOM 665 C CA . HIS A 1 93 ? -0.381 -2.822 24.048 1.00 90.12 93 HIS A CA 1
ATOM 666 C C . HIS A 1 93 ? -1.683 -2.087 24.385 1.00 90.12 93 HIS A C 1
ATOM 668 O O . HIS A 1 93 ? -2.117 -2.095 25.541 1.00 90.12 93 HIS A O 1
ATOM 674 N N . GLY A 1 94 ? -2.331 -1.480 23.384 1.00 92.50 94 GLY A N 1
ATOM 675 C CA . GLY A 1 94 ? -3.616 -0.805 23.540 1.00 92.50 94 GLY A CA 1
ATOM 676 C C . GLY A 1 94 ? -4.709 -1.759 24.017 1.00 92.50 94 GLY A C 1
ATOM 677 O O . GLY A 1 94 ? -5.409 -1.462 24.986 1.00 92.50 94 GLY A O 1
ATOM 678 N N . ARG A 1 95 ? -4.787 -2.958 23.426 1.00 92.50 95 ARG A N 1
ATOM 679 C CA . ARG A 1 95 ? -5.748 -3.986 23.840 1.00 92.50 95 ARG A CA 1
ATOM 680 C C . ARG A 1 95 ? -5.521 -4.455 25.272 1.00 92.50 95 ARG A C 1
ATOM 682 O O . ARG A 1 95 ? -6.465 -4.544 26.057 1.00 92.50 95 ARG A O 1
ATOM 689 N N . GLU A 1 96 ? -4.274 -4.733 25.637 1.00 92.88 96 GLU A N 1
ATOM 690 C CA . GLU A 1 96 ? -3.933 -5.139 27.000 1.00 92.88 96 GLU A CA 1
ATOM 691 C C . GLU A 1 96 ? -4.270 -4.053 28.026 1.00 92.88 96 GLU A C 1
ATOM 693 O O . GLU A 1 96 ? -4.833 -4.349 29.086 1.00 92.88 96 GLU A O 1
ATOM 698 N N . ALA A 1 97 ? -3.949 -2.794 27.715 1.00 94.81 97 ALA A N 1
ATOM 699 C CA . ALA A 1 97 ? -4.259 -1.648 28.559 1.00 94.81 97 ALA A CA 1
ATOM 700 C C . ALA A 1 97 ? -5.773 -1.445 28.710 1.00 94.81 97 ALA A C 1
ATOM 702 O O . ALA A 1 97 ? -6.256 -1.309 29.837 1.00 94.81 97 ALA A O 1
ATOM 703 N N . ALA A 1 98 ? -6.531 -1.518 27.614 1.00 94.06 98 ALA A N 1
ATOM 704 C CA . ALA A 1 98 ? -7.988 -1.441 27.622 1.00 94.06 98 ALA A CA 1
ATOM 705 C C . ALA A 1 98 ? -8.607 -2.561 28.474 1.00 94.06 98 ALA A C 1
ATOM 707 O O . ALA A 1 98 ? -9.440 -2.298 29.346 1.00 94.06 98 ALA A O 1
ATOM 708 N N . GLY A 1 99 ? -8.118 -3.796 28.319 1.00 94.94 99 GLY A N 1
ATOM 709 C CA . GLY A 1 99 ? -8.529 -4.930 29.143 1.00 94.94 99 GLY A CA 1
ATOM 710 C C . GLY A 1 99 ? -8.232 -4.725 30.635 1.00 94.94 99 GLY A C 1
ATOM 711 O O . GLY A 1 99 ? -9.054 -5.081 31.483 1.00 94.94 99 GLY A O 1
ATOM 712 N N . ARG A 1 100 ? -7.092 -4.110 30.993 1.00 97.25 100 ARG A N 1
ATOM 713 C CA . ARG A 1 100 ? -6.784 -3.736 32.389 1.00 97.25 100 ARG A CA 1
ATOM 714 C C . ARG A 1 100 ? -7.759 -2.685 32.925 1.00 97.25 100 ARG A C 1
ATOM 716 O O . ARG A 1 100 ? -8.256 -2.856 34.038 1.00 97.25 100 ARG A O 1
ATOM 723 N N . ILE A 1 101 ? -8.070 -1.644 32.148 1.00 96.88 101 ILE A N 1
ATOM 724 C CA . ILE A 1 101 ? -9.040 -0.605 32.536 1.00 96.88 101 ILE A CA 1
ATOM 725 C C . ILE A 1 101 ? -10.409 -1.237 32.786 1.00 96.88 101 ILE A C 1
ATOM 727 O O . ILE A 1 101 ? -10.988 -1.029 33.855 1.00 96.88 101 ILE A O 1
ATOM 731 N N . ARG A 1 102 ? -10.888 -2.072 31.861 1.00 96.62 102 ARG A N 1
ATOM 732 C CA . ARG A 1 102 ? -12.177 -2.757 31.979 1.00 96.62 102 ARG A CA 1
ATOM 733 C C . ARG A 1 102 ? -12.249 -3.669 33.204 1.00 96.62 102 ARG A C 1
ATOM 735 O O . ARG A 1 102 ? -13.186 -3.555 33.991 1.00 96.62 102 ARG A O 1
ATOM 742 N N . ARG A 1 103 ? -11.233 -4.510 33.437 1.00 97.25 103 ARG A N 1
ATOM 743 C CA . ARG A 1 103 ? -11.160 -5.342 34.655 1.00 97.25 103 ARG A CA 1
ATOM 744 C C . ARG A 1 103 ? -11.140 -4.492 35.926 1.00 97.25 103 ARG A C 1
ATOM 746 O O . ARG A 1 103 ? -11.821 -4.830 36.890 1.00 97.25 103 ARG A O 1
ATOM 753 N N . SER A 1 104 ? -10.418 -3.369 35.925 1.00 96.69 104 SER A N 1
ATOM 754 C CA . SER A 1 104 ? -10.395 -2.451 37.073 1.00 96.69 104 SER A CA 1
ATOM 755 C C . SER A 1 104 ? -11.758 -1.800 37.340 1.00 96.69 104 SER A C 1
ATOM 757 O O . SER A 1 104 ? -12.121 -1.605 38.499 1.00 96.69 104 SER A O 1
ATOM 759 N N . ALA A 1 105 ? -12.533 -1.504 36.290 1.00 94.31 105 ALA A N 1
ATOM 760 C CA . ALA A 1 105 ? -13.891 -0.983 36.405 1.00 94.31 105 ALA A CA 1
ATOM 761 C C . ALA A 1 105 ? -14.839 -2.034 36.996 1.00 94.31 105 ALA A C 1
ATOM 763 O O . ALA A 1 105 ? -15.563 -1.733 37.941 1.00 94.31 105 ALA A O 1
ATOM 764 N N . ALA A 1 106 ? -14.775 -3.280 36.514 1.00 94.25 106 ALA A N 1
ATOM 765 C CA . ALA A 1 106 ? -15.572 -4.384 37.048 1.00 94.25 106 ALA A CA 1
ATOM 766 C C . ALA A 1 106 ? -15.280 -4.641 38.537 1.00 94.25 106 ALA A C 1
ATOM 768 O O . ALA A 1 106 ? -16.206 -4.765 39.341 1.00 94.25 106 ALA A O 1
ATOM 769 N N . LEU A 1 107 ? -14.000 -4.642 38.926 1.00 96.06 107 LEU A N 1
ATOM 770 C CA . LEU A 1 107 ? -13.591 -4.786 40.326 1.00 96.06 107 LEU A CA 1
ATOM 771 C C . LEU A 1 107 ? -14.117 -3.633 41.191 1.00 96.06 107 LEU A C 1
ATOM 773 O O . LEU A 1 107 ? -14.714 -3.882 42.237 1.00 96.06 107 LEU A O 1
ATOM 777 N N . ALA A 1 108 ? -13.961 -2.385 40.740 1.00 93.38 108 ALA A N 1
ATOM 778 C CA . ALA A 1 108 ? -14.459 -1.215 41.462 1.00 93.38 108 ALA A CA 1
ATOM 779 C C . ALA A 1 108 ? -15.990 -1.210 41.595 1.00 93.38 108 ALA A C 1
ATOM 781 O O . ALA A 1 108 ? -16.520 -0.892 42.655 1.00 93.38 108 ALA A O 1
ATOM 782 N N . ALA A 1 109 ? -16.713 -1.611 40.549 1.00 91.50 109 ALA A N 1
ATOM 783 C CA . ALA A 1 109 ? -18.158 -1.762 40.623 1.00 91.50 109 ALA A CA 1
ATOM 784 C C . ALA A 1 109 ? -18.548 -2.832 41.656 1.00 91.50 109 ALA A C 1
ATOM 786 O O . ALA A 1 109 ? -19.386 -2.571 42.517 1.00 91.50 109 ALA A O 1
ATOM 787 N N . SER A 1 110 ? -17.899 -4.002 41.634 1.00 92.56 110 SER A N 1
ATOM 788 C CA . SER A 1 110 ? -18.207 -5.095 42.565 1.00 92.56 110 SER A CA 1
ATOM 789 C C . SER A 1 110 ? -18.015 -4.719 44.042 1.00 92.56 110 SER A C 1
ATOM 791 O O . SER A 1 110 ? -18.807 -5.143 44.882 1.00 92.56 110 SER A O 1
ATOM 793 N N . SER A 1 111 ? -17.025 -3.876 44.362 1.00 92.62 111 SER A N 1
ATOM 794 C CA . SER A 1 111 ? -16.772 -3.427 45.736 1.00 92.62 111 SER A CA 1
ATOM 795 C C . SER A 1 111 ? -17.702 -2.299 46.191 1.00 92.62 111 SER A C 1
ATOM 797 O O . SER A 1 111 ? -17.955 -2.162 47.387 1.00 92.62 111 SER A O 1
ATOM 799 N N . MET A 1 112 ? -18.235 -1.504 45.258 1.00 89.06 112 MET A N 1
ATOM 800 C CA . MET A 1 112 ? -19.076 -0.339 45.557 1.00 89.06 112 MET A CA 1
ATOM 801 C C . MET A 1 112 ? -20.578 -0.635 45.525 1.00 89.06 112 MET A C 1
ATOM 803 O O . MET A 1 112 ? -21.337 0.041 46.216 1.00 89.06 112 MET A O 1
ATOM 807 N N . VAL A 1 113 ? -21.029 -1.656 44.786 1.00 85.19 113 VAL A N 1
ATOM 808 C CA . VAL A 1 113 ? -22.452 -2.051 44.718 1.00 85.19 113 VAL A CA 1
ATOM 809 C C . VAL A 1 113 ? -23.103 -2.237 46.103 1.00 85.19 113 VAL A C 1
ATOM 811 O O . VAL A 1 113 ? -24.219 -1.744 46.280 1.00 85.19 113 VAL A O 1
ATOM 814 N N . PRO A 1 114 ? -22.457 -2.858 47.114 1.00 85.69 114 PRO A N 1
ATOM 815 C CA . PRO A 1 114 ? -23.059 -3.007 48.441 1.00 85.69 114 PRO A CA 1
ATOM 816 C C . PRO A 1 114 ? -23.368 -1.677 49.140 1.00 85.69 114 PRO A C 1
ATOM 818 O O . PRO A 1 114 ? -24.346 -1.604 49.878 1.00 85.69 114 PRO A O 1
ATOM 821 N N . VAL A 1 115 ? -22.577 -0.626 48.893 1.00 85.31 115 VAL A N 1
ATOM 822 C CA . VAL A 1 115 ? -22.693 0.703 49.532 1.00 85.31 115 VAL A CA 1
ATOM 823 C C . VAL A 1 115 ? -23.348 1.761 48.636 1.00 85.31 115 VAL A C 1
ATOM 825 O O . VAL A 1 115 ? -23.687 2.845 49.099 1.00 85.31 115 VAL A O 1
ATOM 828 N N . ALA A 1 116 ? -23.617 1.438 47.369 1.00 83.38 116 ALA A N 1
ATOM 829 C CA . ALA A 1 116 ? -24.279 2.313 46.397 1.00 83.38 116 ALA A CA 1
ATOM 830 C C . ALA A 1 116 ? -25.791 2.509 46.648 1.00 83.38 116 ALA A C 1
ATOM 832 O O . ALA A 1 116 ? -26.510 2.951 45.760 1.00 83.38 116 ALA A O 1
ATOM 833 N N . HIS A 1 117 ? -26.284 2.169 47.841 1.00 80.50 117 HIS A N 1
ATOM 834 C CA . HIS A 1 117 ? -27.640 2.491 48.294 1.00 80.50 117 HIS A CA 1
ATOM 835 C C . HIS A 1 117 ? -27.713 3.859 48.984 1.00 80.50 117 HIS A C 1
ATOM 837 O O . HIS A 1 117 ? -28.801 4.384 49.178 1.00 80.50 117 HIS A O 1
ATOM 843 N N . GLU A 1 118 ? -26.567 4.446 49.332 1.00 85.06 118 GLU A N 1
ATOM 844 C CA . GLU A 1 118 ? -26.494 5.795 49.884 1.00 85.06 118 GLU A CA 1
ATOM 845 C C . GLU A 1 118 ? -26.144 6.815 48.785 1.00 85.06 118 GLU A C 1
ATOM 847 O O . GLU A 1 118 ? -25.322 6.518 47.907 1.00 85.06 118 GLU A O 1
ATOM 852 N N . PRO A 1 119 ? -26.670 8.056 48.833 1.00 85.44 119 PRO A N 1
ATOM 853 C CA . PRO A 1 119 ? -26.349 9.096 47.850 1.00 85.44 119 PRO A CA 1
ATOM 854 C C . PRO A 1 119 ? -24.850 9.413 47.734 1.00 85.44 119 PRO A C 1
ATOM 856 O O . PRO A 1 119 ? -24.367 9.852 46.688 1.00 85.44 119 PRO A O 1
ATOM 859 N N . SER A 1 120 ? -24.084 9.237 48.813 1.00 87.50 120 SER A N 1
ATOM 860 C CA . SER A 1 120 ? -22.619 9.338 48.794 1.00 87.50 120 SER A CA 1
ATOM 861 C C . SER A 1 120 ? -21.978 8.176 48.028 1.00 87.50 120 SER A C 1
ATOM 863 O O . SER A 1 120 ? -21.100 8.416 47.200 1.00 87.50 120 SER A O 1
ATOM 865 N N . GLY A 1 121 ? -22.459 6.946 48.233 1.00 88.94 121 GLY A N 1
ATOM 866 C CA . GLY A 1 121 ? -21.990 5.745 47.541 1.00 88.94 121 GLY A CA 1
ATOM 867 C C . GLY A 1 121 ? -22.259 5.780 46.036 1.00 88.94 121 GLY A C 1
ATOM 868 O O . GLY A 1 121 ? -21.363 5.476 45.251 1.00 88.94 121 GLY A O 1
ATOM 869 N N . VAL A 1 122 ? -23.444 6.238 45.611 1.00 90.81 122 VAL A N 1
ATOM 870 C CA . VAL A 1 122 ? -23.765 6.422 44.180 1.00 90.81 122 VAL A CA 1
ATOM 871 C C . VAL A 1 122 ? -22.832 7.446 43.534 1.00 90.81 122 VAL A C 1
ATOM 873 O O . VAL A 1 122 ? -22.264 7.180 42.476 1.00 90.81 122 VAL A O 1
ATOM 876 N N . ARG A 1 123 ? -22.614 8.603 44.176 1.00 92.12 123 ARG A N 1
ATOM 877 C CA . ARG A 1 123 ? -21.691 9.633 43.663 1.00 92.12 123 ARG A CA 1
ATOM 878 C C . ARG A 1 123 ? -20.261 9.116 43.549 1.00 92.12 123 ARG A C 1
ATOM 880 O O . ARG A 1 123 ? -19.581 9.415 42.569 1.00 92.12 123 ARG A O 1
ATOM 887 N N . GLN A 1 124 ? -19.815 8.325 44.521 1.00 94.38 124 GLN A N 1
ATOM 888 C CA . GLN A 1 124 ? -18.490 7.718 44.486 1.00 94.38 124 GLN A CA 1
ATOM 889 C C . GLN A 1 124 ? -18.366 6.682 43.359 1.00 94.38 124 GLN A C 1
ATOM 891 O O . GLN A 1 124 ? -17.357 6.684 42.650 1.00 94.38 124 GLN A O 1
ATOM 896 N N . LEU A 1 125 ? -19.393 5.851 43.148 1.00 93.25 125 LEU A N 1
ATOM 897 C CA . LEU A 1 125 ? -19.438 4.888 42.049 1.00 93.25 125 LEU A CA 1
ATOM 898 C C . LEU A 1 125 ? -19.380 5.589 40.690 1.00 93.25 125 LEU A C 1
ATOM 900 O O . LEU A 1 125 ? -18.526 5.248 39.875 1.00 93.25 125 LEU A O 1
ATOM 904 N N . VAL A 1 126 ? -20.241 6.585 40.462 1.00 94.00 126 VAL A N 1
ATOM 905 C CA . VAL A 1 126 ? -20.278 7.355 39.207 1.00 94.00 126 VAL A CA 1
ATOM 906 C C . VAL A 1 126 ? -18.937 8.037 38.957 1.00 94.00 126 VAL A C 1
ATOM 908 O O . VAL A 1 126 ? -18.351 7.846 37.899 1.00 94.00 126 VAL A O 1
ATOM 911 N N . SER A 1 127 ? -18.386 8.736 39.954 1.00 95.75 127 SER A N 1
ATOM 912 C CA . SER A 1 127 ? -17.067 9.374 39.837 1.00 95.75 127 SER A CA 1
ATOM 913 C C . SER A 1 127 ? -15.969 8.369 39.471 1.00 95.75 127 SER A C 1
ATOM 915 O O . SER A 1 127 ? -15.128 8.639 38.614 1.00 95.75 127 SER A O 1
ATOM 917 N N . THR A 1 128 ? -15.996 7.178 40.072 1.00 96.19 128 THR A N 1
ATOM 918 C CA . THR A 1 128 ? -15.022 6.120 39.781 1.00 96.19 128 THR A CA 1
ATOM 919 C C . THR A 1 128 ? -15.191 5.571 38.366 1.00 96.19 128 THR A C 1
ATOM 921 O O . THR A 1 128 ? -14.198 5.386 37.666 1.00 96.19 128 THR A O 1
ATOM 924 N N . MET A 1 129 ? -16.423 5.327 37.914 1.00 96.00 129 MET A N 1
ATOM 925 C CA . MET A 1 129 ? -16.693 4.858 36.551 1.00 96.00 129 MET A CA 1
ATOM 926 C C . MET A 1 129 ? -16.327 5.914 35.500 1.00 96.00 129 MET A C 1
ATOM 928 O O . MET A 1 129 ? -15.683 5.578 34.506 1.00 96.00 129 MET A O 1
ATOM 932 N N . ASP A 1 130 ? -16.621 7.191 35.755 1.00 96.56 130 ASP A N 1
ATOM 933 C CA . ASP A 1 130 ? -16.217 8.312 34.901 1.00 96.56 130 ASP A CA 1
ATOM 934 C C . ASP A 1 130 ? -14.693 8.406 34.775 1.00 96.56 130 ASP A C 1
ATOM 936 O O . ASP A 1 130 ? -14.170 8.634 33.685 1.00 96.56 130 ASP A O 1
ATOM 940 N N . GLN A 1 131 ? -13.951 8.177 35.865 1.00 97.31 131 GLN A N 1
ATOM 941 C CA . GLN A 1 131 ? -12.488 8.102 35.812 1.00 97.31 131 GLN A CA 1
ATOM 942 C C . GLN A 1 131 ? -12.002 6.958 34.911 1.00 97.31 131 GLN A C 1
ATOM 944 O O . GLN A 1 131 ? -11.025 7.135 34.186 1.00 97.31 131 GLN A O 1
ATOM 949 N N . ARG A 1 132 ? -12.673 5.795 34.910 1.00 97.19 132 ARG A N 1
ATOM 950 C CA . ARG A 1 132 ? -12.316 4.677 34.013 1.00 97.19 132 ARG A CA 1
ATOM 951 C C . ARG A 1 132 ? -12.635 4.981 32.555 1.00 97.19 132 ARG A C 1
ATOM 953 O O . ARG A 1 132 ? -11.832 4.646 31.689 1.00 97.19 132 ARG A O 1
ATOM 960 N N . LEU A 1 133 ? -13.759 5.643 32.287 1.00 96.00 133 LEU A N 1
ATOM 961 C CA . LEU A 1 133 ? -14.113 6.091 30.942 1.00 96.00 133 LEU A CA 1
ATOM 962 C C . LEU A 1 133 ? -13.119 7.132 30.418 1.00 96.00 133 LEU A C 1
ATOM 964 O O . LEU A 1 133 ? -12.652 6.987 29.291 1.00 96.00 133 LEU A O 1
ATOM 968 N N . ARG A 1 134 ? -12.722 8.116 31.238 1.00 97.50 134 ARG A N 1
ATOM 969 C CA . ARG A 1 134 ? -11.668 9.077 30.867 1.00 97.50 134 ARG A CA 1
ATOM 970 C C . ARG A 1 134 ? -10.338 8.384 30.598 1.00 97.50 134 ARG A C 1
ATOM 972 O O . ARG A 1 134 ? -9.759 8.605 29.547 1.00 97.50 134 ARG A O 1
ATOM 979 N N . ALA A 1 135 ? -9.912 7.465 31.465 1.00 96.25 135 ALA A N 1
ATOM 980 C CA . ALA A 1 135 ? -8.686 6.700 31.233 1.00 96.25 135 ALA A CA 1
ATOM 981 C C . ALA A 1 135 ? -8.726 5.906 29.911 1.00 96.25 135 ALA A C 1
ATOM 983 O O . ALA A 1 135 ? -7.713 5.803 29.221 1.00 96.25 135 ALA A O 1
ATOM 984 N N . MET A 1 136 ? -9.890 5.360 29.533 1.00 96.94 136 MET A N 1
ATOM 985 C CA . MET A 1 136 ? -10.068 4.692 28.239 1.00 96.94 136 MET A CA 1
ATOM 986 C C . MET A 1 136 ? -10.018 5.687 27.067 1.00 96.94 136 MET A C 1
ATOM 988 O O . MET A 1 136 ? -9.423 5.386 26.037 1.00 96.94 136 MET A O 1
ATOM 992 N N . GLN A 1 137 ? -10.606 6.876 27.214 1.00 96.25 137 GLN A N 1
ATOM 993 C CA . GLN A 1 137 ? -10.533 7.942 26.207 1.00 96.25 137 GLN A CA 1
ATOM 994 C C . GLN A 1 137 ? -9.097 8.440 26.007 1.00 96.25 137 GLN A C 1
ATOM 996 O O . GLN A 1 137 ? -8.661 8.572 24.864 1.00 96.25 137 GLN A O 1
ATOM 1001 N N . ASP A 1 138 ? -8.353 8.646 27.094 1.00 97.31 138 ASP A N 1
ATOM 1002 C CA . ASP A 1 138 ? -6.948 9.056 27.062 1.00 97.31 138 ASP A CA 1
ATOM 1003 C C . ASP A 1 138 ? -6.086 7.996 26.364 1.00 97.31 138 ASP A C 1
ATOM 1005 O O . ASP A 1 138 ? -5.265 8.324 25.505 1.00 97.31 138 ASP A O 1
ATOM 1009 N N . LEU A 1 139 ? -6.324 6.712 26.662 1.00 96.50 139 LEU A N 1
ATOM 1010 C CA . LEU A 1 139 ? -5.675 5.595 25.976 1.00 96.50 139 LEU A CA 1
ATOM 1011 C C . LEU A 1 139 ? -5.970 5.607 24.468 1.00 96.50 139 LEU A C 1
ATOM 1013 O O . LEU A 1 139 ? -5.043 5.523 23.664 1.00 96.50 139 LEU A O 1
ATOM 1017 N N . LEU A 1 140 ? -7.239 5.746 24.070 1.00 94.12 140 LEU A N 1
ATOM 1018 C CA . LEU A 1 140 ? -7.630 5.801 22.657 1.00 94.12 140 LEU A CA 1
ATOM 1019 C C . LEU A 1 140 ? -6.996 6.995 21.933 1.00 94.12 140 LEU A C 1
ATOM 1021 O O . LEU A 1 140 ? -6.535 6.853 20.800 1.00 94.12 140 LEU A O 1
ATOM 1025 N N . ALA A 1 141 ? -6.948 8.163 22.576 1.00 94.31 141 ALA A N 1
ATOM 1026 C CA . ALA A 1 141 ? -6.315 9.355 22.022 1.00 94.31 141 ALA A CA 1
ATOM 1027 C C . ALA A 1 141 ? -4.804 9.155 21.833 1.00 94.31 141 ALA A C 1
ATOM 1029 O O . ALA A 1 141 ? -4.276 9.457 20.759 1.00 94.31 141 ALA A O 1
ATOM 1030 N N . ALA A 1 142 ? -4.124 8.585 22.832 1.00 92.88 142 ALA A N 1
ATOM 1031 C CA . ALA A 1 142 ? -2.700 8.278 22.762 1.00 92.88 142 ALA A CA 1
ATOM 1032 C C . ALA A 1 142 ? -2.389 7.266 21.649 1.00 92.88 142 ALA A C 1
ATOM 1034 O O . ALA A 1 142 ? -1.519 7.520 20.814 1.00 92.88 142 ALA A O 1
ATOM 1035 N N . THR A 1 143 ? -3.137 6.159 21.562 1.00 90.81 143 THR A N 1
ATOM 1036 C CA . THR A 1 143 ? -2.929 5.168 20.496 1.00 90.81 143 THR A CA 1
ATOM 1037 C C . THR A 1 143 ? -3.257 5.736 19.118 1.00 90.81 143 THR A C 1
ATOM 1039 O O . THR A 1 143 ? -2.543 5.461 18.155 1.00 90.81 143 THR A O 1
ATOM 1042 N N . LYS A 1 144 ? -4.289 6.580 18.994 1.00 90.88 144 LYS A N 1
ATOM 1043 C CA . LYS A 1 144 ? -4.585 7.279 17.736 1.00 90.88 144 LYS A CA 1
ATOM 1044 C C . LYS A 1 144 ? -3.414 8.160 17.303 1.00 90.88 144 LYS A C 1
ATOM 1046 O O . LYS A 1 144 ? -3.045 8.117 16.132 1.00 90.88 144 LYS A O 1
ATOM 1051 N N . ALA A 1 145 ? -2.821 8.921 18.224 1.00 91.25 145 ALA A N 1
ATOM 1052 C CA . ALA A 1 145 ? -1.656 9.754 17.933 1.00 91.25 145 ALA A CA 1
ATOM 1053 C C . ALA A 1 145 ? -0.460 8.901 17.470 1.00 91.25 145 ALA A C 1
ATOM 1055 O O . ALA A 1 145 ? 0.127 9.177 16.421 1.00 91.25 145 ALA A O 1
ATOM 1056 N N . GLN A 1 146 ? -0.163 7.807 18.177 1.00 89.00 146 GLN A N 1
ATOM 1057 C CA . GLN A 1 146 ? 0.902 6.870 17.802 1.00 89.00 146 GLN A CA 1
ATOM 1058 C C . GLN A 1 146 ? 0.670 6.250 16.413 1.00 89.00 146 GLN A C 1
ATOM 1060 O O . GLN A 1 146 ? 1.573 6.247 15.578 1.00 89.00 146 GLN A O 1
ATOM 1065 N N . ASN A 1 147 ? -0.553 5.800 16.121 1.00 85.69 147 ASN A N 1
ATOM 1066 C CA . ASN A 1 147 ? -0.897 5.218 14.822 1.00 85.69 147 ASN A CA 1
ATOM 1067 C C . ASN A 1 147 ? -0.893 6.253 13.693 1.00 85.69 147 ASN A C 1
ATOM 1069 O O . ASN A 1 147 ? -0.514 5.924 12.573 1.00 85.69 147 ASN A O 1
ATOM 1073 N N . SER A 1 148 ? -1.278 7.505 13.962 1.00 88.06 148 SER A N 1
ATOM 1074 C CA . SER A 1 148 ? -1.171 8.574 12.962 1.00 88.06 148 SER A CA 1
ATOM 1075 C C . SER A 1 148 ? 0.279 8.881 12.595 1.00 88.06 148 SER A C 1
ATOM 1077 O O . SER A 1 148 ? 0.557 9.089 11.418 1.00 88.06 148 SER A O 1
ATOM 1079 N N . SER A 1 149 ? 1.197 8.824 13.566 1.00 86.12 149 SER A N 1
ATOM 1080 C CA . SER A 1 149 ? 2.634 8.975 13.323 1.00 86.12 149 SER A CA 1
ATOM 1081 C C . SER A 1 149 ? 3.173 7.837 12.450 1.00 86.12 149 SER A C 1
ATOM 1083 O O . SER A 1 149 ? 3.801 8.088 11.425 1.00 86.12 149 SER A O 1
ATOM 1085 N N . ALA A 1 150 ? 2.830 6.585 12.781 1.00 83.06 150 ALA A N 1
ATOM 1086 C CA . ALA A 1 150 ? 3.210 5.425 11.972 1.00 83.06 150 ALA A CA 1
ATOM 1087 C C . ALA A 1 150 ? 2.641 5.500 10.541 1.00 83.06 150 ALA A C 1
ATOM 1089 O O . ALA A 1 150 ? 3.345 5.229 9.572 1.00 83.06 150 ALA A O 1
ATOM 1090 N N . ALA A 1 151 ? 1.384 5.929 10.386 1.00 78.44 151 ALA A N 1
ATOM 1091 C CA . ALA A 1 151 ? 0.773 6.115 9.073 1.00 78.44 151 ALA A CA 1
ATOM 1092 C C . ALA A 1 151 ? 1.461 7.223 8.257 1.00 78.44 151 ALA A C 1
ATOM 1094 O O . ALA A 1 151 ? 1.603 7.089 7.043 1.00 78.44 151 ALA A O 1
ATOM 1095 N N . GLU A 1 152 ? 1.897 8.305 8.902 1.00 85.19 152 GLU A N 1
ATOM 1096 C CA . GLU A 1 152 ? 2.631 9.384 8.236 1.00 85.19 152 GLU A CA 1
ATOM 1097 C C . GLU A 1 152 ? 4.023 8.940 7.787 1.00 85.19 152 GLU A C 1
ATOM 1099 O O . GLU A 1 152 ? 4.443 9.249 6.668 1.00 85.19 152 GLU A O 1
ATOM 1104 N N . GLN A 1 153 ? 4.695 8.128 8.606 1.00 83.50 153 GLN A N 1
ATOM 1105 C CA . GLN A 1 153 ? 5.938 7.475 8.217 1.00 83.50 153 GLN A CA 1
ATOM 1106 C C . GLN A 1 153 ? 5.717 6.609 6.969 1.00 83.50 153 GLN A C 1
ATOM 1108 O O . GLN A 1 153 ? 6.400 6.811 5.972 1.00 83.50 153 GLN A O 1
ATOM 1113 N N . MET A 1 154 ? 4.683 5.757 6.948 1.00 82.50 154 MET A N 1
ATOM 1114 C CA . MET A 1 154 ? 4.354 4.938 5.769 1.00 82.50 154 MET A CA 1
ATOM 1115 C C . MET A 1 154 ? 4.069 5.773 4.510 1.00 82.50 154 MET A C 1
ATOM 1117 O O . MET A 1 154 ? 4.493 5.400 3.414 1.00 82.50 154 MET A O 1
ATOM 1121 N N . ARG A 1 155 ? 3.360 6.908 4.630 1.00 82.31 155 ARG A N 1
ATOM 1122 C CA . ARG A 1 155 ? 3.124 7.821 3.494 1.00 82.31 155 ARG A CA 1
ATOM 1123 C C . ARG A 1 155 ? 4.426 8.421 2.978 1.00 82.31 155 ARG A C 1
ATOM 1125 O O . ARG A 1 155 ? 4.638 8.439 1.768 1.00 82.31 155 ARG A O 1
ATOM 1132 N N . THR A 1 156 ? 5.294 8.865 3.883 1.00 82.31 156 THR A N 1
ATOM 1133 C CA . THR A 1 156 ? 6.610 9.424 3.547 1.00 82.31 156 THR A CA 1
ATOM 1134 C C . THR A 1 156 ? 7.468 8.388 2.823 1.00 82.31 156 THR A C 1
ATOM 1136 O O . THR A 1 156 ? 7.995 8.667 1.747 1.00 82.31 156 THR A O 1
ATOM 1139 N N . THR A 1 157 ? 7.514 7.157 3.334 1.00 79.19 157 THR A N 1
ATOM 1140 C CA . THR A 1 157 ? 8.222 6.040 2.699 1.00 79.19 157 THR A CA 1
ATOM 1141 C C . THR A 1 157 ? 7.631 5.702 1.325 1.00 79.19 157 THR A C 1
ATOM 1143 O O . THR A 1 157 ? 8.371 5.513 0.364 1.00 79.19 157 THR A O 1
ATOM 1146 N N . THR A 1 158 ? 6.299 5.728 1.177 1.00 76.19 158 THR A N 1
ATOM 1147 C CA . THR A 1 158 ? 5.616 5.525 -0.118 1.00 76.19 158 THR A CA 1
ATOM 1148 C C . THR A 1 158 ? 6.009 6.584 -1.151 1.00 76.19 158 THR A C 1
ATOM 1150 O O . THR A 1 158 ? 6.207 6.264 -2.323 1.00 76.19 158 THR A O 1
ATOM 1153 N N . VAL A 1 159 ? 6.131 7.851 -0.740 1.00 82.00 159 VAL A N 1
ATOM 1154 C CA . VAL A 1 159 ? 6.654 8.914 -1.611 1.00 82.00 159 VAL A CA 1
ATOM 1155 C C . VAL A 1 159 ? 8.110 8.628 -1.979 1.00 82.00 159 VAL A C 1
ATOM 1157 O O . VAL A 1 159 ? 8.444 8.729 -3.155 1.00 82.00 159 VAL A O 1
ATOM 1160 N N . GLY A 1 160 ? 8.933 8.180 -1.025 1.00 75.44 160 GLY A N 1
ATOM 1161 C CA . G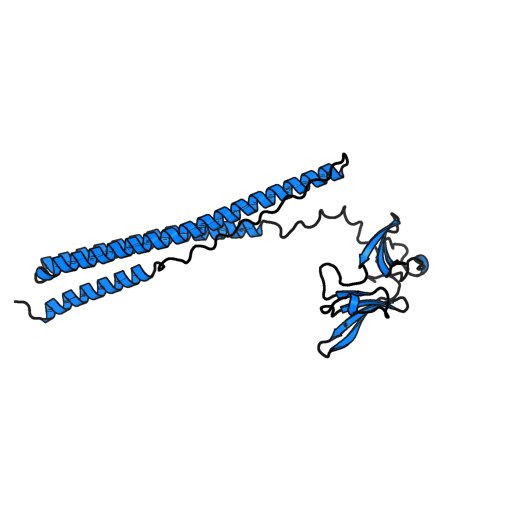LY A 1 160 ? 10.301 7.715 -1.277 1.00 75.44 160 GLY A CA 1
ATOM 1162 C C . GLY A 1 160 ? 10.371 6.667 -2.390 1.00 75.44 160 GLY A C 1
ATOM 1163 O O . GLY A 1 160 ? 11.107 6.852 -3.359 1.00 75.44 160 GLY A O 1
ATOM 1164 N N . TYR A 1 161 ? 9.514 5.641 -2.353 1.00 71.75 161 TYR A N 1
ATOM 1165 C CA . TYR A 1 161 ? 9.466 4.634 -3.420 1.00 71.75 161 TYR A CA 1
ATOM 1166 C C . TYR A 1 161 ? 9.118 5.213 -4.794 1.00 71.75 161 TYR A C 1
ATOM 1168 O O . TYR A 1 161 ? 9.652 4.754 -5.796 1.00 71.75 161 TYR A O 1
ATOM 1176 N N . ARG A 1 162 ? 8.262 6.242 -4.868 1.00 74.38 162 ARG A N 1
ATOM 1177 C CA . ARG A 1 162 ? 7.934 6.911 -6.144 1.00 74.38 162 ARG A CA 1
ATOM 1178 C C . ARG A 1 162 ? 9.099 7.717 -6.713 1.00 74.38 162 ARG A C 1
ATOM 1180 O O . ARG A 1 162 ? 9.110 7.990 -7.908 1.00 74.38 162 ARG A O 1
ATOM 1187 N N . THR A 1 163 ? 10.042 8.128 -5.866 1.00 73.00 163 THR A N 1
ATOM 1188 C CA . THR A 1 163 ? 11.251 8.842 -6.301 1.00 73.00 163 THR A CA 1
ATOM 1189 C C . THR A 1 163 ? 12.350 7.906 -6.790 1.00 73.00 163 THR A C 1
ATOM 1191 O O . THR A 1 163 ? 13.278 8.370 -7.449 1.00 73.00 163 THR A O 1
ATOM 1194 N N . ILE A 1 164 ? 12.232 6.597 -6.533 1.00 64.81 164 ILE A N 1
ATOM 1195 C CA . ILE A 1 164 ? 13.086 5.596 -7.167 1.00 64.81 164 ILE A CA 1
ATOM 1196 C C . ILE A 1 164 ? 12.651 5.493 -8.636 1.00 64.81 164 ILE A C 1
ATOM 1198 O O . ILE A 1 164 ? 11.501 5.137 -8.905 1.00 64.81 164 ILE A O 1
ATOM 1202 N N . PRO A 1 165 ? 13.532 5.797 -9.605 1.00 58.88 165 PRO A N 1
ATOM 1203 C CA . PRO A 1 165 ? 13.204 5.647 -11.016 1.00 58.88 165 PRO A CA 1
ATOM 1204 C C . PRO A 1 165 ? 12.778 4.204 -11.309 1.00 58.88 165 PRO A C 1
ATOM 1206 O O . PRO A 1 165 ? 13.472 3.259 -10.924 1.00 58.88 165 PRO A O 1
ATOM 1209 N N . ALA A 1 166 ? 11.645 4.029 -11.995 1.00 51.69 166 ALA A N 1
ATOM 1210 C CA . ALA A 1 166 ? 11.186 2.731 -12.477 1.00 51.69 166 ALA A CA 1
ATOM 1211 C C . ALA A 1 166 ? 12.150 2.224 -13.560 1.00 51.69 166 ALA A C 1
ATOM 1213 O O . ALA A 1 166 ? 11.968 2.474 -14.747 1.00 51.69 166 ALA A O 1
ATOM 1214 N N . GLY A 1 167 ? 13.216 1.554 -13.129 1.00 48.41 167 GLY A N 1
ATOM 1215 C CA . GLY A 1 167 ? 14.295 1.130 -14.006 1.00 48.41 167 GLY A CA 1
ATOM 1216 C C . GLY A 1 167 ? 15.186 2.286 -14.463 1.00 48.41 167 GLY A C 1
ATOM 1217 O O . GLY A 1 167 ? 14.793 3.445 -14.584 1.00 48.41 167 GLY A O 1
ATOM 1218 N N . HIS A 1 168 ? 16.438 1.946 -14.732 1.00 45.56 168 HIS A N 1
ATOM 1219 C CA . HIS A 1 168 ? 17.333 2.787 -15.504 1.00 45.56 168 HIS A CA 1
ATOM 1220 C C . HIS A 1 168 ? 16.677 3.009 -16.876 1.00 45.56 168 HIS A C 1
ATOM 1222 O O . HIS A 1 168 ? 16.579 2.075 -17.670 1.00 45.56 168 HIS A O 1
ATOM 1228 N N . VAL A 1 169 ? 16.246 4.234 -17.188 1.00 43.03 169 VAL A N 1
ATOM 1229 C CA . VAL A 1 169 ? 16.234 4.679 -18.589 1.00 43.03 169 VAL A CA 1
ATOM 1230 C C . VAL A 1 169 ? 17.662 4.478 -19.043 1.00 43.03 169 VAL A C 1
ATOM 1232 O O . VAL A 1 169 ? 18.526 5.168 -18.505 1.00 43.03 169 VAL A O 1
ATOM 1235 N N . SER A 1 170 ? 17.940 3.457 -19.874 1.00 37.34 170 SER A N 1
ATOM 1236 C CA . SER A 1 170 ? 19.265 3.193 -20.475 1.00 37.34 170 SER A CA 1
ATOM 1237 C C . SER A 1 170 ? 19.994 4.514 -20.683 1.00 37.34 170 SER A C 1
ATOM 1239 O O . SER A 1 170 ? 19.298 5.453 -21.088 1.00 37.34 170 SER A O 1
ATOM 1241 N N . PRO A 1 171 ? 21.311 4.624 -20.378 1.00 41.31 171 PRO A N 1
ATOM 1242 C CA . PRO A 1 171 ? 22.007 5.907 -20.439 1.00 41.31 171 PRO A CA 1
ATOM 1243 C C . PRO A 1 171 ? 21.604 6.484 -21.767 1.00 41.31 171 PRO A C 1
ATOM 1245 O O . PRO A 1 171 ? 21.699 5.731 -22.742 1.00 41.31 171 PRO A O 1
ATOM 1248 N N . GLN A 1 172 ? 20.997 7.678 -21.756 1.00 37.66 172 GLN A N 1
ATOM 1249 C CA . GLN A 1 172 ? 20.406 8.240 -22.961 1.00 37.66 172 GLN A CA 1
ATOM 1250 C C . GLN A 1 172 ? 21.440 7.989 -24.054 1.00 37.66 172 GLN A C 1
ATOM 1252 O O . GLN A 1 172 ? 22.588 8.413 -23.852 1.00 37.66 172 GLN A O 1
ATOM 1257 N N . PRO A 1 173 ? 21.127 7.143 -25.064 1.00 44.56 173 PRO A N 1
ATOM 1258 C CA . PRO A 1 173 ? 22.129 6.741 -26.033 1.00 44.56 173 PRO A CA 1
ATOM 1259 C C . PRO A 1 173 ? 22.796 8.025 -26.513 1.00 44.56 173 PRO A C 1
ATOM 1261 O O . PRO A 1 173 ? 22.084 9.041 -26.581 1.00 44.56 173 PRO A O 1
ATOM 1264 N N . PRO A 1 174 ? 24.133 8.019 -26.725 1.00 44.00 174 PRO A N 1
ATOM 1265 C CA . PRO A 1 174 ? 24.872 9.214 -27.137 1.00 44.00 174 PRO A CA 1
ATOM 1266 C C . PRO A 1 174 ? 23.997 9.952 -28.135 1.00 44.00 174 PRO A C 1
ATOM 1268 O O . PRO A 1 174 ? 23.464 9.246 -28.997 1.00 44.00 174 PRO A O 1
ATOM 1271 N N . PRO A 1 175 ? 23.735 11.258 -27.898 1.00 41.59 175 PRO A N 1
ATOM 1272 C CA . PRO A 1 175 ? 22.561 11.969 -28.391 1.00 41.59 175 PRO A CA 1
ATOM 1273 C C . PRO A 1 175 ? 22.194 11.392 -29.734 1.00 41.59 175 PRO A C 1
ATOM 1275 O O . PRO A 1 175 ? 23.027 11.468 -30.639 1.00 41.59 175 PRO A O 1
ATOM 1278 N N . VAL A 1 176 ? 21.040 10.707 -29.799 1.00 46.97 176 VAL A N 1
ATOM 1279 C CA . VAL A 1 176 ? 20.546 10.160 -31.061 1.00 46.97 176 VAL A CA 1
ATOM 1280 C C . VAL A 1 176 ? 20.724 11.310 -32.029 1.00 46.97 176 VAL A C 1
ATOM 1282 O O . VAL A 1 176 ? 20.180 12.396 -31.784 1.00 46.97 176 VAL A O 1
ATOM 1285 N N . GLY A 1 177 ? 21.593 11.107 -33.026 1.00 44.41 177 GLY A N 1
ATOM 1286 C CA . GLY A 1 177 ? 21.737 12.065 -34.107 1.00 44.41 177 GLY A CA 1
ATOM 1287 C C . GLY A 1 177 ? 20.327 12.445 -34.553 1.00 44.41 177 GLY A C 1
ATOM 1288 O O . GLY A 1 177 ? 19.421 11.617 -34.381 1.00 44.41 177 GLY A O 1
ATOM 1289 N N . PRO A 1 178 ? 20.110 13.698 -34.991 1.00 40.81 178 PRO A N 1
ATOM 1290 C CA . PRO A 1 178 ? 18.779 14.199 -35.338 1.00 40.81 178 PRO A CA 1
ATOM 1291 C C . PRO A 1 178 ? 17.998 13.079 -36.011 1.00 40.81 178 PRO A C 1
ATOM 1293 O O . PRO A 1 178 ? 18.560 12.451 -36.897 1.00 40.81 178 PRO A O 1
ATOM 1296 N N . SER A 1 179 ? 16.805 12.751 -35.492 1.00 47.81 179 SER A N 1
ATOM 1297 C CA . SER A 1 179 ? 15.966 11.659 -35.991 1.00 47.81 179 SER A CA 1
ATOM 1298 C C . SER A 1 179 ? 15.842 11.822 -37.487 1.00 47.81 179 SER A C 1
ATOM 1300 O O . SER A 1 179 ? 15.093 12.667 -37.975 1.00 47.81 179 SER A O 1
ATOM 1302 N N . GLY A 1 180 ? 16.698 11.091 -38.161 1.00 55.69 180 GLY A N 1
ATOM 1303 C CA . GLY A 1 180 ? 17.014 11.389 -39.516 1.00 55.69 180 GLY A CA 1
ATOM 1304 C C . GLY A 1 180 ? 15.919 10.918 -40.431 1.00 55.69 180 GLY A C 1
ATOM 1305 O O . GLY A 1 180 ? 15.061 10.128 -40.017 1.00 55.69 180 GLY A O 1
ATOM 1306 N N . ASN A 1 181 ? 15.904 11.425 -41.656 1.00 76.88 181 ASN A N 1
ATOM 1307 C CA . ASN A 1 181 ? 14.912 11.004 -42.631 1.00 76.88 181 ASN A CA 1
ATOM 1308 C C . ASN A 1 181 ? 15.074 9.497 -42.859 1.00 76.88 181 ASN A C 1
ATOM 1310 O O . ASN A 1 181 ? 16.032 9.040 -43.477 1.00 76.88 181 ASN A O 1
ATOM 1314 N N . LEU A 1 182 ? 14.163 8.723 -42.266 1.00 85.31 182 LEU A N 1
ATOM 1315 C CA . LEU A 1 182 ? 14.217 7.271 -42.226 1.00 85.31 182 LEU A CA 1
ATOM 1316 C C . LEU A 1 182 ? 13.554 6.715 -43.481 1.00 85.31 182 LEU A C 1
ATOM 1318 O O . LEU A 1 182 ? 12.380 6.988 -43.735 1.00 85.31 182 LEU A O 1
ATOM 1322 N N . CYS A 1 183 ? 14.275 5.884 -44.224 1.00 90.38 183 CYS A N 1
ATOM 1323 C CA . CYS A 1 183 ? 13.779 5.310 -45.470 1.00 90.38 183 CYS A CA 1
ATOM 1324 C C . CYS A 1 183 ? 13.779 3.778 -45.440 1.00 90.38 183 CYS A C 1
ATOM 1326 O O . CYS A 1 183 ? 14.774 3.149 -45.082 1.00 90.38 183 CYS A O 1
ATOM 1328 N N . TRP A 1 184 ? 12.675 3.160 -45.851 1.00 93.19 184 TRP A N 1
ATOM 1329 C CA . TRP A 1 184 ? 12.579 1.718 -46.051 1.00 93.19 184 TRP A CA 1
ATOM 1330 C C . TRP A 1 184 ? 13.001 1.351 -47.472 1.00 93.19 184 TRP A C 1
ATOM 1332 O O . TRP A 1 184 ? 12.361 1.750 -48.445 1.00 93.19 184 TRP A O 1
ATOM 1342 N N . ILE A 1 185 ? 14.067 0.559 -47.596 1.00 94.12 185 ILE A N 1
ATOM 1343 C CA . ILE A 1 185 ? 14.629 0.153 -48.897 1.00 94.12 185 ILE A CA 1
ATOM 1344 C C . ILE A 1 185 ? 14.381 -1.327 -49.224 1.00 94.12 185 ILE A C 1
ATOM 1346 O O . ILE A 1 185 ? 14.809 -1.817 -50.270 1.00 94.12 185 ILE A O 1
ATOM 1350 N N . GLY A 1 186 ? 13.667 -2.048 -48.351 1.00 91.62 186 GLY A N 1
ATOM 1351 C CA . GLY A 1 186 ? 13.236 -3.433 -48.562 1.00 91.62 186 GLY A CA 1
ATOM 1352 C C . GLY A 1 186 ? 14.327 -4.471 -48.319 1.00 91.62 186 GLY A C 1
ATOM 1353 O O . GLY A 1 186 ? 14.150 -5.393 -47.527 1.00 91.62 186 GLY A O 1
ATOM 1354 N N . SER A 1 187 ? 15.471 -4.299 -48.974 1.00 92.50 187 SER A N 1
ATOM 1355 C CA . SER A 1 187 ? 16.612 -5.217 -48.925 1.00 92.50 187 SER A CA 1
ATOM 1356 C C . SER A 1 187 ? 17.923 -4.453 -48.793 1.00 92.50 187 SER A C 1
ATOM 1358 O O . SER A 1 187 ? 17.985 -3.265 -49.110 1.00 92.50 187 SER A O 1
ATOM 1360 N N . LYS A 1 188 ? 18.971 -5.144 -48.347 1.00 90.75 188 LYS A N 1
ATOM 1361 C CA . LYS A 1 188 ? 20.319 -4.583 -48.180 1.00 90.75 188 LYS A CA 1
ATOM 1362 C C . LYS A 1 188 ? 20.862 -3.895 -49.438 1.00 90.75 188 LYS A C 1
ATOM 1364 O O . LYS A 1 188 ? 21.561 -2.895 -49.323 1.00 90.75 188 LYS A O 1
ATOM 1369 N N . ASP A 1 189 ? 20.490 -4.399 -50.613 1.00 91.00 189 ASP A N 1
ATOM 1370 C CA . ASP A 1 189 ? 20.931 -3.892 -51.916 1.00 91.00 189 ASP A CA 1
ATOM 1371 C C . ASP A 1 189 ? 19.909 -2.935 -52.567 1.00 91.00 189 ASP A C 1
ATOM 1373 O O . ASP A 1 189 ? 19.946 -2.691 -53.774 1.00 91.00 189 ASP A O 1
ATOM 1377 N N . GLY A 1 190 ? 18.959 -2.404 -51.789 1.00 89.75 190 GLY A N 1
ATOM 1378 C CA . GLY A 1 190 ? 17.967 -1.449 -52.277 1.00 89.75 190 GLY A CA 1
ATOM 1379 C C . GLY A 1 190 ? 18.604 -0.164 -52.823 1.00 89.75 190 GLY A C 1
ATOM 1380 O O . GLY A 1 190 ? 19.555 0.372 -52.257 1.00 89.75 190 GLY A O 1
ATOM 1381 N N . ASP A 1 191 ? 18.061 0.359 -53.926 1.00 92.06 191 ASP A N 1
ATOM 1382 C CA . ASP A 1 191 ? 18.566 1.573 -54.581 1.00 92.06 191 ASP A CA 1
ATOM 1383 C C . ASP A 1 191 ? 18.189 2.834 -53.787 1.00 92.06 191 ASP A C 1
ATOM 1385 O O . ASP A 1 191 ? 17.167 3.472 -54.044 1.00 92.06 191 ASP A O 1
ATOM 1389 N N . ILE A 1 192 ? 19.023 3.177 -52.803 1.00 91.12 192 ILE A N 1
ATOM 1390 C CA . ILE A 1 192 ? 18.805 4.298 -51.877 1.00 91.12 192 ILE A CA 1
ATOM 1391 C C . ILE A 1 192 ? 18.561 5.605 -52.637 1.00 91.12 192 ILE A C 1
ATOM 1393 O O . ILE A 1 192 ? 17.617 6.318 -52.323 1.00 91.12 192 ILE A O 1
ATOM 1397 N N . LYS A 1 193 ? 19.357 5.898 -53.673 1.00 89.12 193 LYS A N 1
ATOM 1398 C CA . LYS A 1 193 ? 19.250 7.155 -54.436 1.00 89.12 193 LYS A CA 1
ATOM 1399 C C . LYS A 1 193 ? 17.934 7.275 -55.196 1.00 89.12 193 LYS A C 1
ATOM 1401 O O . LYS A 1 193 ? 17.453 8.377 -55.427 1.00 89.12 193 LYS A O 1
ATOM 1406 N N . ARG A 1 194 ? 17.377 6.148 -55.635 1.00 92.31 194 ARG A N 1
ATOM 1407 C CA . ARG A 1 194 ? 16.093 6.120 -56.340 1.00 92.31 194 ARG A CA 1
ATOM 1408 C C . ARG A 1 194 ? 14.902 6.132 -55.384 1.00 92.31 194 ARG A C 1
ATOM 1410 O O . ARG A 1 194 ? 13.836 6.602 -55.767 1.00 92.31 194 ARG A O 1
ATOM 1417 N N . LEU A 1 195 ? 15.053 5.540 -54.201 1.00 90.00 195 LEU A N 1
ATOM 1418 C CA . LEU A 1 195 ? 13.952 5.286 -53.268 1.00 90.00 195 LEU A CA 1
ATOM 1419 C C . LEU A 1 195 ? 13.810 6.360 -52.187 1.00 90.00 195 LEU A C 1
ATOM 1421 O O . LEU A 1 195 ? 12.701 6.586 -51.709 1.00 90.00 195 LEU A O 1
ATOM 1425 N N . CYS A 1 196 ? 14.908 6.996 -51.793 1.00 90.38 196 CYS A N 1
ATOM 1426 C CA . CYS A 1 196 ? 14.977 7.829 -50.603 1.00 90.38 196 CYS A CA 1
ATOM 1427 C C . CYS A 1 196 ? 15.325 9.287 -50.951 1.00 90.38 196 CYS A C 1
ATOM 1429 O O . CYS A 1 196 ? 16.070 9.521 -51.902 1.00 90.38 196 CYS A O 1
ATOM 1431 N N . PRO A 1 197 ? 14.824 10.268 -50.181 1.00 88.81 197 PRO A N 1
ATOM 1432 C CA . PRO A 1 197 ? 15.253 11.662 -50.261 1.00 88.81 197 PRO A CA 1
ATOM 1433 C C . PRO A 1 197 ? 16.770 11.826 -50.099 1.00 88.81 197 PRO A C 1
ATOM 1435 O O . PRO A 1 197 ? 17.402 11.052 -49.378 1.00 88.81 197 PRO A O 1
ATOM 1438 N N . ASP A 1 198 ? 17.350 12.860 -50.711 1.00 86.06 198 ASP A N 1
ATOM 1439 C CA . ASP A 1 198 ? 18.800 13.123 -50.665 1.00 86.06 198 ASP A CA 1
ATOM 1440 C C . ASP A 1 198 ? 19.329 13.410 -49.246 1.00 86.06 198 ASP A C 1
ATOM 1442 O O . ASP A 1 198 ? 20.516 13.233 -48.976 1.00 86.06 198 ASP A O 1
ATOM 1446 N N . ASP A 1 199 ? 18.454 13.839 -48.335 1.00 85.06 199 ASP A N 1
ATOM 1447 C CA . ASP A 1 199 ? 18.739 14.095 -46.922 1.00 85.06 199 ASP A CA 1
ATOM 1448 C C . ASP A 1 199 ? 18.438 12.885 -46.015 1.00 85.06 199 ASP A C 1
ATOM 1450 O O . ASP A 1 199 ? 18.368 13.019 -44.792 1.00 85.06 199 ASP A O 1
ATOM 1454 N N . THR A 1 200 ? 18.271 11.694 -46.600 1.00 88.06 200 THR A N 1
ATOM 1455 C CA . THR A 1 200 ? 18.215 10.417 -45.874 1.00 88.06 200 THR A CA 1
ATOM 1456 C C . THR A 1 200 ? 19.572 10.122 -45.260 1.00 88.06 200 THR A C 1
ATOM 1458 O O . THR A 1 200 ? 20.574 9.993 -45.960 1.00 88.06 200 THR A O 1
ATOM 1461 N N . ASP A 1 201 ? 19.602 9.945 -43.947 1.00 87.81 201 ASP A N 1
ATOM 1462 C CA . ASP A 1 201 ? 20.795 9.532 -43.205 1.00 87.81 201 ASP A CA 1
ATOM 1463 C C . ASP A 1 201 ? 20.672 8.104 -42.653 1.00 87.81 201 ASP A C 1
ATOM 1465 O O . ASP A 1 201 ? 21.660 7.529 -42.204 1.00 87.81 201 ASP A O 1
ATOM 1469 N N . THR A 1 202 ? 19.474 7.516 -42.705 1.00 90.44 202 THR A N 1
ATOM 1470 C CA . THR A 1 202 ? 19.170 6.231 -42.090 1.00 90.44 202 THR A CA 1
ATOM 1471 C C . THR A 1 202 ? 18.253 5.424 -42.994 1.00 90.44 202 THR A C 1
ATOM 1473 O O . THR A 1 202 ? 17.167 5.866 -43.371 1.00 90.44 202 THR A O 1
ATOM 1476 N N . VAL A 1 203 ? 18.648 4.187 -43.280 1.00 93.12 203 VAL A N 1
ATOM 1477 C CA . VAL A 1 203 ? 17.817 3.235 -44.024 1.00 93.12 203 VAL A CA 1
ATOM 1478 C C . VAL A 1 203 ? 17.466 2.025 -43.175 1.00 93.12 203 VAL A C 1
ATOM 1480 O O . VAL A 1 203 ? 18.238 1.608 -42.308 1.00 93.12 203 VAL A O 1
ATOM 1483 N N . THR A 1 204 ? 16.305 1.434 -43.434 1.00 94.75 204 THR A N 1
ATOM 1484 C CA . THR A 1 204 ? 15.922 0.129 -42.897 1.00 94.75 204 THR A CA 1
ATOM 1485 C C . THR A 1 204 ? 15.674 -0.868 -44.014 1.00 94.75 204 THR A C 1
ATOM 1487 O O . THR A 1 204 ? 15.198 -0.521 -45.098 1.00 94.75 204 THR A O 1
ATOM 1490 N N . TYR A 1 205 ? 16.030 -2.122 -43.757 1.00 94.88 205 TYR A N 1
ATOM 1491 C CA . TYR A 1 205 ? 15.916 -3.219 -44.714 1.00 94.88 205 TYR A CA 1
ATOM 1492 C C . TYR A 1 205 ? 15.901 -4.571 -44.007 1.00 94.88 205 TYR A C 1
ATOM 1494 O O . TYR A 1 205 ? 16.104 -4.648 -42.792 1.00 94.88 205 TYR A O 1
ATOM 1502 N N . VAL A 1 206 ? 15.662 -5.638 -44.770 1.00 95.38 206 VAL A N 1
ATOM 1503 C CA . VAL A 1 206 ? 15.878 -7.011 -44.305 1.00 95.38 206 VAL A CA 1
ATOM 1504 C C . VAL A 1 206 ? 17.251 -7.497 -44.753 1.00 95.38 206 VAL A C 1
ATOM 1506 O O . VAL A 1 206 ? 17.592 -7.381 -45.933 1.00 95.38 206 VAL A O 1
ATOM 1509 N N . ASP A 1 207 ? 18.054 -7.982 -43.806 1.00 94.75 207 ASP A N 1
ATOM 1510 C CA . ASP A 1 207 ? 19.363 -8.574 -44.099 1.00 94.75 207 ASP A CA 1
ATOM 1511 C C . ASP A 1 207 ? 19.251 -10.035 -44.580 1.00 94.75 207 ASP A C 1
ATOM 1513 O O . ASP A 1 207 ? 18.179 -10.641 -44.569 1.00 94.75 207 ASP A O 1
ATOM 1517 N N . ASP A 1 208 ? 20.382 -10.628 -44.967 1.00 93.12 208 ASP A N 1
ATOM 1518 C CA . ASP A 1 208 ? 20.447 -12.005 -45.487 1.00 93.12 208 ASP A CA 1
ATOM 1519 C C . ASP A 1 208 ? 20.024 -13.073 -44.458 1.00 93.12 208 ASP A C 1
ATOM 1521 O O . ASP A 1 208 ? 19.722 -14.209 -44.818 1.00 93.12 208 ASP A O 1
ATOM 1525 N N . ASN A 1 209 ? 19.987 -12.719 -43.170 1.00 92.06 209 ASN A N 1
ATOM 1526 C CA . ASN A 1 209 ? 19.544 -13.595 -42.087 1.00 92.06 209 ASN A CA 1
ATOM 1527 C C . ASN A 1 209 ? 18.060 -13.390 -41.746 1.00 92.06 209 ASN A C 1
ATOM 1529 O O . ASN A 1 209 ? 17.562 -13.970 -40.778 1.00 92.06 209 ASN A O 1
ATOM 1533 N N . GLY A 1 210 ? 17.354 -12.548 -42.503 1.00 92.69 210 GLY A N 1
ATOM 1534 C CA . GLY A 1 210 ? 15.957 -12.229 -42.257 1.00 92.69 210 GLY A CA 1
ATOM 1535 C C . GLY A 1 210 ? 15.736 -11.281 -41.077 1.00 92.69 210 GLY A C 1
ATOM 1536 O O . GLY A 1 210 ? 14.614 -11.194 -40.575 1.00 92.69 210 GLY A O 1
ATOM 1537 N N . ASN A 1 211 ? 16.770 -10.585 -40.598 1.00 94.50 211 ASN A N 1
ATOM 1538 C CA . ASN A 1 211 ? 16.623 -9.573 -39.555 1.00 94.50 211 ASN A CA 1
ATOM 1539 C C . ASN A 1 211 ? 16.114 -8.264 -40.154 1.00 94.50 211 ASN A C 1
ATOM 1541 O O . ASN A 1 211 ? 16.598 -7.828 -41.197 1.00 94.50 211 ASN A O 1
ATOM 1545 N N . TYR A 1 212 ? 15.220 -7.582 -39.440 1.00 94.00 212 TYR A N 1
ATOM 1546 C CA . TYR A 1 212 ? 14.951 -6.173 -39.694 1.00 94.00 212 TYR A CA 1
ATOM 1547 C C . TYR A 1 212 ? 16.099 -5.351 -39.122 1.00 94.00 212 TYR A C 1
ATOM 1549 O O . TYR A 1 212 ? 16.332 -5.361 -37.907 1.00 94.00 212 TYR A O 1
ATOM 1557 N N . VAL A 1 213 ? 16.828 -4.648 -39.980 1.00 92.38 213 VAL A N 1
ATOM 1558 C CA . VAL A 1 213 ? 18.003 -3.874 -39.586 1.00 92.38 213 VAL A CA 1
ATOM 1559 C C . VAL A 1 213 ? 17.836 -2.406 -39.932 1.00 92.38 213 VAL A C 1
ATOM 1561 O O . VAL A 1 213 ? 17.072 -2.025 -40.818 1.00 92.38 213 VAL A O 1
ATOM 1564 N N . ARG A 1 214 ? 18.579 -1.578 -39.207 1.00 93.44 214 ARG A N 1
ATOM 1565 C CA . ARG A 1 214 ? 18.725 -0.148 -39.435 1.00 93.44 214 ARG A CA 1
ATOM 1566 C C . ARG A 1 214 ? 20.195 0.155 -39.658 1.00 93.44 214 ARG A C 1
ATOM 1568 O O . ARG A 1 214 ? 21.024 -0.239 -38.836 1.00 93.44 214 ARG A O 1
ATOM 1575 N N . GLN A 1 215 ? 20.492 0.875 -40.729 1.00 91.56 215 GLN A N 1
ATOM 1576 C CA . GLN A 1 215 ? 21.833 1.318 -41.069 1.00 91.56 215 GLN A CA 1
ATOM 1577 C C . GLN A 1 215 ? 21.897 2.841 -41.101 1.00 91.56 215 GLN A C 1
ATOM 1579 O O . GLN A 1 215 ? 21.116 3.481 -41.802 1.00 91.56 215 GLN A O 1
ATOM 1584 N N . ASP A 1 216 ? 22.852 3.395 -40.365 1.00 89.69 216 ASP A N 1
ATOM 1585 C CA . ASP A 1 216 ? 23.247 4.797 -40.459 1.00 89.69 216 ASP A CA 1
ATOM 1586 C C . ASP A 1 216 ? 24.172 4.965 -41.676 1.00 89.69 216 ASP A C 1
ATOM 1588 O O . ASP A 1 216 ? 25.195 4.286 -41.796 1.00 89.69 216 ASP A O 1
ATOM 1592 N N . LEU A 1 217 ? 23.790 5.826 -42.617 1.00 87.06 217 LEU A N 1
ATOM 1593 C CA . LEU A 1 217 ? 24.491 6.043 -43.884 1.00 87.06 217 LEU A CA 1
ATOM 1594 C C . LEU A 1 217 ? 25.767 6.871 -43.720 1.00 87.06 217 LEU A C 1
ATOM 1596 O O . LEU A 1 217 ? 26.681 6.741 -44.533 1.00 87.06 217 LEU A O 1
ATOM 1600 N N . SER A 1 218 ? 25.846 7.698 -42.676 1.00 84.06 218 SER A N 1
ATOM 1601 C CA . SER A 1 218 ? 27.005 8.555 -42.415 1.00 84.06 218 SER A CA 1
ATOM 1602 C C . SER A 1 218 ? 28.181 7.770 -41.825 1.00 84.06 218 SER A C 1
ATOM 1604 O O . SER A 1 218 ? 29.335 7.986 -42.192 1.00 84.06 218 SER A O 1
ATOM 1606 N N . SER A 1 219 ? 27.881 6.824 -40.935 1.00 84.44 219 SER A N 1
ATOM 1607 C CA . SER A 1 219 ? 28.853 6.006 -40.206 1.00 84.44 219 SER A CA 1
ATOM 1608 C C . SER A 1 219 ? 28.985 4.585 -40.757 1.00 84.44 219 SER A C 1
ATOM 1610 O O . SER A 1 219 ? 29.962 3.898 -40.458 1.00 84.44 219 SER A O 1
ATOM 1612 N N . GLY A 1 220 ? 28.004 4.116 -41.533 1.00 85.62 220 GLY A N 1
ATOM 1613 C CA . GLY A 1 220 ? 27.895 2.724 -41.973 1.00 85.62 220 GLY A CA 1
ATOM 1614 C C . GLY A 1 220 ? 27.490 1.753 -40.859 1.00 85.62 220 GLY A C 1
ATOM 1615 O O . GLY A 1 220 ? 27.506 0.540 -41.075 1.00 85.62 220 GLY A O 1
ATOM 1616 N N . GLN A 1 221 ? 27.149 2.246 -39.663 1.00 87.69 221 GLN A N 1
ATOM 1617 C CA . GLN A 1 221 ? 26.801 1.400 -38.528 1.00 87.69 221 GLN A CA 1
ATOM 1618 C C . GLN A 1 221 ? 25.473 0.673 -38.775 1.00 87.69 221 GLN A C 1
ATOM 1620 O O . GLN A 1 221 ? 24.448 1.303 -39.024 1.00 87.69 221 GLN A O 1
ATOM 1625 N N . ILE A 1 222 ? 25.481 -0.656 -38.635 1.00 85.88 222 ILE A N 1
ATOM 1626 C CA . ILE A 1 222 ? 24.292 -1.511 -38.752 1.00 85.88 222 ILE A CA 1
ATOM 1627 C C . ILE A 1 222 ? 23.841 -1.949 -37.357 1.00 85.88 222 ILE A C 1
ATOM 1629 O O . ILE A 1 222 ? 24.637 -2.424 -36.545 1.00 85.88 222 ILE A O 1
ATOM 1633 N N . SER A 1 223 ? 22.545 -1.822 -37.091 1.00 88.56 223 SER A N 1
ATOM 1634 C CA . SER A 1 223 ? 21.889 -2.272 -35.865 1.00 88.56 223 SER A CA 1
ATOM 1635 C C . SER A 1 223 ? 20.714 -3.186 -36.198 1.00 88.56 223 SER A C 1
ATOM 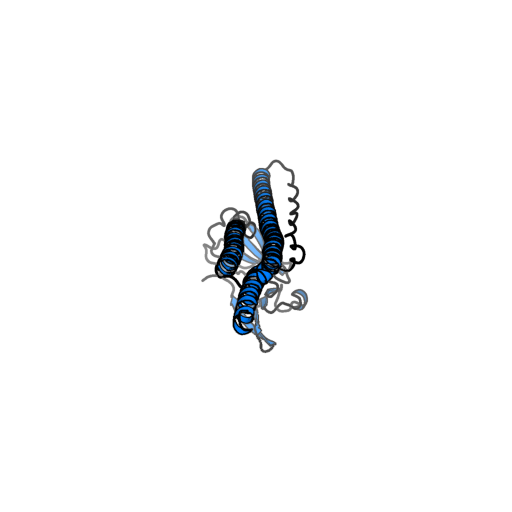1637 O O . SER A 1 223 ? 19.915 -2.896 -37.087 1.00 88.56 223 SER A O 1
ATOM 1639 N N . ILE A 1 224 ? 20.605 -4.309 -35.488 1.00 87.88 224 ILE A N 1
ATOM 1640 C CA . ILE A 1 224 ? 19.458 -5.210 -35.621 1.00 87.88 224 ILE A CA 1
ATOM 1641 C C . ILE A 1 224 ? 18.307 -4.623 -34.810 1.00 87.88 224 ILE A C 1
ATOM 1643 O O . ILE A 1 224 ? 18.406 -4.510 -33.589 1.00 87.88 224 ILE A O 1
ATOM 1647 N N . VAL A 1 225 ? 17.224 -4.269 -35.496 1.00 87.81 225 VAL A N 1
ATOM 1648 C CA . VAL A 1 225 ? 16.000 -3.747 -34.885 1.00 87.81 225 VAL A CA 1
ATOM 1649 C C . VAL A 1 225 ? 15.135 -4.911 -34.408 1.00 87.81 225 VAL A C 1
ATOM 1651 O O . VAL A 1 225 ? 14.769 -4.961 -33.234 1.00 87.81 225 VAL A O 1
ATOM 1654 N N . HIS A 1 226 ? 14.878 -5.889 -35.283 1.00 90.81 226 HIS A N 1
ATOM 1655 C CA . HIS A 1 226 ? 14.145 -7.108 -34.940 1.00 90.81 226 HIS A CA 1
ATOM 1656 C C . HIS A 1 226 ? 14.817 -8.348 -35.528 1.00 90.81 226 HIS A C 1
ATOM 1658 O O . HIS A 1 226 ? 15.231 -8.366 -36.686 1.00 90.81 226 HIS A O 1
ATOM 1664 N N . ARG A 1 227 ? 14.902 -9.400 -34.713 1.00 93.12 227 ARG A N 1
ATOM 1665 C CA . ARG A 1 227 ? 15.241 -10.754 -35.165 1.00 93.12 227 ARG A CA 1
ATOM 1666 C C . ARG A 1 227 ? 13.948 -11.514 -35.470 1.00 93.12 227 ARG A C 1
ATOM 1668 O O . ARG A 1 227 ? 12.928 -11.169 -34.874 1.00 93.12 227 ARG A O 1
ATOM 1675 N N . PRO A 1 228 ? 13.970 -12.538 -36.342 1.00 94.06 228 PRO A N 1
ATOM 1676 C CA . PRO A 1 228 ? 12.823 -13.422 -36.539 1.00 94.06 228 PRO A CA 1
ATOM 1677 C C . PRO A 1 228 ? 12.263 -13.935 -35.208 1.00 94.06 228 PRO A C 1
ATOM 1679 O O . PRO A 1 228 ? 13.013 -14.475 -34.391 1.00 94.06 228 PRO A O 1
ATOM 1682 N N . GLY A 1 229 ? 10.958 -13.761 -34.998 1.00 92.69 229 GLY A N 1
ATOM 1683 C CA . GLY A 1 229 ? 10.269 -14.144 -33.769 1.00 92.69 229 GLY A CA 1
ATOM 1684 C C . GLY A 1 229 ? 9.642 -12.969 -33.004 1.00 92.69 229 GLY A C 1
ATOM 1685 O O . GLY A 1 229 ? 9.465 -11.876 -33.553 1.00 92.69 229 GLY A O 1
ATOM 1686 N N . PRO A 1 230 ? 9.236 -13.203 -31.743 1.00 91.44 230 PRO A N 1
ATOM 1687 C CA . PRO A 1 230 ? 8.531 -12.210 -30.942 1.00 91.44 230 PRO A CA 1
ATOM 1688 C C . PRO A 1 230 ? 9.423 -11.002 -30.649 1.00 91.44 230 PRO A C 1
ATOM 1690 O O . PRO A 1 230 ? 10.610 -11.146 -30.336 1.00 91.44 230 PRO A O 1
ATOM 1693 N N . ILE A 1 231 ? 8.841 -9.806 -30.710 1.00 86.88 231 ILE A N 1
ATOM 1694 C CA . ILE A 1 231 ? 9.559 -8.570 -30.410 1.00 86.88 231 ILE A CA 1
ATOM 1695 C C . ILE A 1 231 ? 9.829 -8.494 -28.902 1.00 86.88 231 ILE A C 1
ATOM 1697 O O . ILE A 1 231 ? 8.946 -8.675 -28.061 1.00 86.88 231 ILE A O 1
ATOM 1701 N N . THR A 1 232 ? 11.079 -8.210 -28.535 1.00 79.44 232 THR A N 1
ATOM 1702 C CA . THR A 1 232 ? 11.477 -8.041 -27.134 1.00 79.44 232 THR A CA 1
ATOM 1703 C C . THR A 1 232 ? 10.673 -6.915 -26.483 1.00 79.44 232 THR A C 1
ATOM 1705 O O . THR A 1 232 ? 10.757 -5.767 -26.908 1.00 79.44 232 THR A O 1
ATOM 1708 N N . GLY A 1 233 ? 9.925 -7.237 -25.426 1.00 83.75 233 GLY A N 1
ATOM 1709 C CA . GLY A 1 233 ? 9.077 -6.280 -24.705 1.00 83.75 233 GLY A CA 1
ATOM 1710 C C . GLY A 1 233 ? 7.636 -6.187 -25.219 1.00 83.75 233 GLY A C 1
ATOM 1711 O O . GLY A 1 233 ? 6.788 -5.689 -24.486 1.00 83.75 233 GLY A O 1
ATOM 1712 N N . ASP A 1 234 ? 7.338 -6.738 -26.399 1.00 87.06 234 ASP A N 1
ATOM 1713 C CA . ASP A 1 234 ? 5.981 -6.866 -26.933 1.00 87.06 234 ASP A CA 1
ATOM 1714 C C . ASP A 1 234 ? 5.776 -8.257 -27.564 1.00 87.06 234 ASP A C 1
ATOM 1716 O O . ASP A 1 234 ? 5.912 -8.431 -28.775 1.00 87.06 234 ASP A O 1
ATOM 1720 N N . PRO A 1 235 ? 5.429 -9.276 -26.757 1.00 85.19 235 PRO A N 1
ATOM 1721 C CA . PRO A 1 235 ? 5.232 -10.635 -27.253 1.00 85.19 235 PRO A CA 1
ATOM 1722 C C . PRO A 1 235 ? 3.954 -10.803 -28.095 1.00 85.19 235 PRO A C 1
ATOM 1724 O O . PRO A 1 235 ? 3.704 -11.909 -28.574 1.00 85.19 235 PRO A O 1
ATOM 1727 N N . SER A 1 236 ? 3.124 -9.759 -28.231 1.00 90.81 236 SER A N 1
ATOM 1728 C CA . SER A 1 236 ? 1.946 -9.774 -29.105 1.00 90.81 236 SER A CA 1
ATOM 1729 C C . SER A 1 236 ? 2.284 -9.413 -30.553 1.00 90.81 236 SER A C 1
ATOM 1731 O O . SER A 1 236 ? 1.562 -9.824 -31.464 1.00 90.81 236 SER A O 1
ATOM 1733 N N . THR A 1 237 ? 3.423 -8.749 -30.769 1.00 91.75 237 THR A N 1
ATOM 1734 C CA . THR A 1 237 ? 3.949 -8.406 -32.090 1.00 91.75 237 THR A CA 1
ATOM 1735 C C . THR A 1 237 ? 5.143 -9.285 -32.443 1.00 91.75 237 THR A C 1
ATOM 1737 O O . THR A 1 237 ? 6.047 -9.524 -31.639 1.00 91.75 237 THR A O 1
ATOM 1740 N N . CYS A 1 238 ? 5.162 -9.778 -33.675 1.00 94.75 238 CYS A N 1
ATOM 1741 C CA . CYS A 1 238 ? 6.203 -10.657 -34.175 1.00 94.75 238 CYS A CA 1
ATOM 1742 C C . CYS A 1 238 ? 6.794 -10.144 -35.482 1.00 94.75 238 CYS A C 1
ATOM 1744 O O . CYS A 1 238 ? 6.064 -9.734 -36.384 1.00 94.75 238 CYS A O 1
ATOM 1746 N N . TRP A 1 239 ? 8.115 -10.238 -35.604 1.00 96.56 239 TRP A N 1
ATOM 1747 C CA . TRP A 1 239 ? 8.809 -10.039 -36.866 1.00 96.56 239 TRP A CA 1
ATOM 1748 C C . TRP A 1 239 ? 8.980 -11.374 -37.592 1.00 96.56 239 TRP A C 1
ATOM 1750 O O . TRP A 1 239 ? 9.498 -12.340 -37.025 1.00 96.56 239 TRP A O 1
ATOM 1760 N N . LEU A 1 240 ? 8.586 -11.421 -38.862 1.00 96.00 240 LEU A N 1
ATOM 1761 C CA . LEU A 1 240 ? 8.831 -12.553 -39.745 1.00 96.00 240 LEU A CA 1
ATOM 1762 C C . LEU A 1 240 ? 9.790 -12.136 -40.873 1.00 96.00 240 LEU A C 1
ATOM 1764 O O . LEU A 1 240 ? 9.664 -11.038 -41.416 1.00 96.00 240 LEU A O 1
ATOM 1768 N N . PRO A 1 241 ? 10.716 -13.017 -41.283 1.00 92.75 241 PRO A N 1
ATOM 1769 C CA . PRO A 1 241 ? 11.711 -12.690 -42.304 1.00 92.75 241 PRO A CA 1
ATOM 1770 C C . PRO A 1 241 ? 11.109 -12.504 -43.708 1.00 92.75 241 PRO A C 1
ATOM 1772 O O . PRO A 1 241 ? 11.717 -11.851 -44.550 1.00 92.75 241 PRO A O 1
ATOM 1775 N N . HIS A 1 242 ? 9.931 -13.077 -43.975 1.00 93.94 242 HIS A N 1
ATOM 1776 C CA . HIS A 1 242 ? 9.167 -12.930 -45.218 1.00 93.94 242 HIS A CA 1
ATOM 1777 C C . HIS A 1 242 ? 7.712 -13.385 -45.014 1.00 93.94 242 HIS A C 1
ATOM 1779 O O . HIS A 1 242 ? 7.406 -14.087 -44.049 1.00 93.94 242 HIS A O 1
ATOM 1785 N N . ALA A 1 243 ? 6.821 -13.052 -45.955 1.00 92.38 243 ALA A N 1
ATOM 1786 C CA . ALA A 1 243 ? 5.385 -13.373 -45.888 1.00 92.38 243 ALA A CA 1
ATOM 1787 C C . ALA A 1 243 ? 5.060 -14.867 -45.677 1.00 92.38 243 ALA A C 1
ATOM 1789 O O . ALA A 1 243 ? 4.104 -15.215 -44.991 1.00 92.38 243 ALA A O 1
ATOM 1790 N N . GLY A 1 244 ? 5.862 -15.757 -46.267 1.00 91.69 244 GLY A N 1
ATOM 1791 C CA . GLY A 1 244 ? 5.697 -17.213 -46.147 1.00 91.69 244 GLY A CA 1
ATOM 1792 C C . GLY A 1 244 ? 6.355 -17.869 -44.925 1.00 91.69 244 GLY A C 1
ATOM 1793 O O . GLY A 1 244 ? 6.448 -19.093 -44.899 1.00 91.69 244 GLY A O 1
ATOM 1794 N N . ALA A 1 245 ? 6.896 -17.107 -43.971 1.00 92.88 245 ALA A N 1
ATOM 1795 C CA . ALA A 1 245 ? 7.586 -17.688 -42.821 1.00 92.88 245 ALA A CA 1
ATOM 1796 C C . ALA A 1 245 ? 6.604 -18.360 -41.847 1.00 92.88 245 ALA A C 1
ATOM 1798 O O . ALA A 1 245 ? 5.469 -17.908 -41.674 1.00 92.88 245 ALA A O 1
ATOM 1799 N N . ASP A 1 246 ? 7.052 -19.430 -41.185 1.00 92.44 246 ASP A N 1
ATOM 1800 C CA . ASP A 1 246 ? 6.233 -20.141 -40.203 1.00 92.44 246 ASP A CA 1
ATOM 1801 C C . ASP A 1 246 ? 5.928 -19.239 -38.999 1.00 92.44 246 ASP A C 1
ATOM 1803 O O . ASP A 1 246 ? 6.825 -18.836 -38.258 1.00 92.44 246 ASP A O 1
ATOM 1807 N N . ARG A 1 247 ? 4.642 -18.949 -38.773 1.00 92.44 247 ARG A N 1
ATOM 1808 C CA . ARG A 1 247 ? 4.184 -18.117 -37.652 1.00 92.44 247 ARG A CA 1
ATOM 1809 C C . ARG A 1 247 ? 4.388 -18.787 -36.296 1.00 92.44 247 ARG A C 1
ATOM 1811 O O . ARG A 1 247 ? 4.332 -18.094 -35.281 1.00 92.44 247 ARG A O 1
ATOM 1818 N N . ALA A 1 248 ? 4.666 -20.091 -36.247 1.00 91.50 248 ALA A N 1
ATOM 1819 C CA . ALA A 1 248 ? 4.978 -20.789 -35.004 1.00 91.50 248 ALA A CA 1
ATOM 1820 C C . ALA A 1 248 ? 6.195 -20.185 -34.279 1.00 91.50 248 ALA A C 1
ATOM 1822 O O . ALA A 1 248 ? 6.241 -20.219 -33.048 1.00 91.50 248 ALA A O 1
ATOM 1823 N N . ILE A 1 249 ? 7.130 -19.551 -35.005 1.00 90.94 249 ILE A N 1
ATOM 1824 C CA . ILE A 1 249 ? 8.295 -18.873 -34.407 1.00 90.94 249 ILE A CA 1
ATOM 1825 C C . ILE A 1 249 ? 7.905 -17.706 -33.488 1.00 90.94 249 ILE A C 1
ATOM 1827 O O . ILE A 1 249 ? 8.682 -17.313 -32.623 1.00 90.94 249 ILE A O 1
ATOM 1831 N N . CYS A 1 250 ? 6.700 -17.161 -33.659 1.00 90.81 250 CYS A N 1
ATOM 1832 C CA . CYS A 1 250 ? 6.175 -16.038 -32.888 1.00 90.81 250 CYS A CA 1
ATOM 1833 C C . CYS A 1 250 ? 5.583 -16.452 -31.535 1.00 90.81 250 CYS A C 1
ATOM 1835 O O . CYS A 1 250 ? 5.321 -15.606 -30.680 1.00 90.81 250 CYS A O 1
ATOM 1837 N N . GLY A 1 251 ? 5.357 -17.752 -31.336 1.00 89.44 251 GLY A N 1
ATOM 1838 C CA . GLY A 1 251 ? 4.671 -18.274 -30.164 1.00 89.44 251 GLY A CA 1
ATOM 1839 C C . GLY A 1 251 ? 3.162 -17.971 -30.143 1.00 89.44 251 GLY A C 1
ATOM 1840 O O . GLY A 1 251 ? 2.631 -17.238 -30.976 1.00 89.44 251 GLY A O 1
ATOM 1841 N N . PRO A 1 252 ? 2.436 -18.537 -29.165 1.00 90.00 252 PRO A N 1
ATOM 1842 C CA . PRO A 1 252 ? 0.970 -18.548 -29.152 1.00 90.00 252 PRO A CA 1
ATOM 1843 C C . PRO A 1 252 ? 0.325 -17.208 -28.770 1.00 90.00 252 PRO A C 1
ATOM 1845 O O . PRO A 1 252 ? -0.897 -17.103 -28.766 1.00 90.00 252 PRO A O 1
ATOM 1848 N N . ARG A 1 253 ? 1.120 -16.205 -28.377 1.00 88.19 253 ARG A N 1
ATOM 1849 C CA . ARG A 1 253 ? 0.623 -14.893 -27.928 1.00 88.19 253 ARG A CA 1
ATOM 1850 C C . ARG A 1 253 ? 0.646 -13.838 -29.029 1.00 88.19 253 ARG A C 1
ATOM 1852 O O . ARG A 1 253 ? 0.121 -12.754 -28.803 1.00 88.19 253 ARG A O 1
ATOM 1859 N N . ALA A 1 254 ? 1.242 -14.151 -30.178 1.00 93.12 254 ALA A N 1
ATOM 1860 C CA . ALA A 1 254 ? 1.322 -13.228 -31.292 1.00 93.12 254 ALA A CA 1
ATOM 1861 C C . ALA A 1 254 ? -0.058 -13.033 -31.925 1.00 93.12 254 ALA A C 1
ATOM 1863 O O . ALA A 1 254 ? -0.699 -13.989 -32.364 1.00 93.12 254 ALA A O 1
ATOM 1864 N N . SER A 1 255 ? -0.493 -11.782 -31.965 1.00 94.06 255 SER A N 1
ATOM 1865 C CA . SER A 1 255 ? -1.690 -11.326 -32.670 1.00 94.06 255 SER A CA 1
ATOM 1866 C C . SER A 1 255 ? -1.348 -10.388 -33.822 1.00 94.06 255 SER A C 1
ATOM 1868 O O . SER A 1 255 ? -2.210 -10.140 -34.656 1.00 94.06 255 SER A O 1
ATOM 1870 N N . THR A 1 256 ? -0.107 -9.903 -33.891 1.00 95.06 256 THR A N 1
ATOM 1871 C CA . THR A 1 256 ? 0.365 -8.967 -34.911 1.00 95.06 256 THR A CA 1
ATOM 1872 C C . THR A 1 256 ? 1.646 -9.497 -35.550 1.00 95.06 256 THR A C 1
ATOM 1874 O O . THR A 1 256 ? 2.567 -9.921 -34.849 1.00 95.06 256 THR A O 1
ATOM 1877 N N . TRP A 1 257 ? 1.731 -9.463 -36.880 1.00 96.38 257 TRP A N 1
ATOM 1878 C CA . TRP A 1 257 ? 2.902 -9.909 -37.640 1.00 96.38 257 TRP A CA 1
ATOM 1879 C C . TRP A 1 257 ? 3.379 -8.817 -38.584 1.00 96.38 257 TRP A C 1
ATOM 1881 O O . TRP A 1 257 ? 2.586 -8.251 -39.331 1.00 96.38 257 TRP A O 1
ATOM 1891 N N . MET A 1 258 ? 4.682 -8.561 -38.569 1.00 95.69 258 MET A N 1
ATOM 1892 C CA . MET A 1 258 ? 5.357 -7.625 -39.459 1.00 95.69 258 MET A CA 1
ATOM 1893 C C . MET A 1 258 ? 6.325 -8.377 -40.362 1.00 95.69 258 MET A C 1
ATOM 1895 O O . MET A 1 258 ? 7.095 -9.203 -39.868 1.00 95.69 258 MET A O 1
ATOM 1899 N N . TYR A 1 259 ? 6.302 -8.101 -41.665 1.00 95.44 259 TYR A N 1
ATOM 1900 C CA . TYR A 1 259 ? 7.180 -8.773 -42.624 1.00 95.44 259 TYR A CA 1
ATOM 1901 C C . TYR A 1 259 ? 7.317 -8.027 -43.949 1.00 95.44 259 TYR A C 1
ATOM 1903 O O . TYR A 1 259 ? 6.415 -7.284 -44.337 1.00 95.44 259 TYR A O 1
ATOM 1911 N N . PRO A 1 260 ? 8.412 -8.248 -44.697 1.00 93.94 260 PRO A N 1
ATOM 1912 C CA . PRO A 1 260 ? 8.515 -7.758 -46.061 1.00 93.94 260 PRO A CA 1
ATOM 1913 C C . PRO A 1 260 ? 7.642 -8.595 -47.011 1.00 93.94 260 PRO A C 1
ATOM 1915 O O . PRO A 1 260 ? 7.635 -9.832 -46.964 1.00 93.94 260 PRO A O 1
ATOM 1918 N N . HIS A 1 261 ? 6.939 -7.927 -47.920 1.00 93.50 261 HIS A N 1
ATOM 1919 C CA . HIS A 1 261 ? 6.230 -8.552 -49.033 1.00 93.50 261 HIS A CA 1
ATOM 1920 C C . HIS A 1 261 ? 6.155 -7.582 -50.213 1.00 93.50 261 HIS A C 1
ATOM 1922 O O . HIS A 1 261 ? 5.732 -6.440 -50.049 1.00 93.50 261 HIS A O 1
ATOM 1928 N N . ASP A 1 262 ? 6.598 -8.026 -51.391 1.00 89.62 262 ASP A N 1
ATOM 1929 C CA . ASP A 1 262 ? 6.553 -7.256 -52.642 1.00 89.62 262 ASP A CA 1
ATOM 1930 C C . ASP A 1 262 ? 7.121 -5.829 -52.507 1.00 89.62 262 ASP A C 1
ATOM 1932 O O . ASP A 1 262 ? 6.539 -4.838 -52.947 1.00 89.62 262 ASP A O 1
ATOM 1936 N N . GLY A 1 263 ? 8.269 -5.717 -51.828 1.00 84.94 263 GLY A N 1
ATOM 1937 C CA . GLY A 1 263 ? 8.953 -4.448 -51.548 1.00 84.94 263 GLY A CA 1
ATOM 1938 C C . GLY A 1 263 ? 8.306 -3.605 -50.443 1.00 84.94 263 GLY A C 1
ATOM 1939 O O . GLY A 1 263 ? 8.920 -2.663 -49.953 1.00 84.94 263 GLY A O 1
ATOM 1940 N N . SER A 1 264 ? 7.108 -3.953 -49.989 1.00 88.44 264 SER A N 1
ATOM 1941 C CA . SER A 1 264 ? 6.449 -3.272 -48.879 1.00 88.44 264 SER A CA 1
ATOM 1942 C C . SER A 1 264 ? 6.789 -3.926 -47.543 1.00 88.44 264 SER A C 1
ATOM 1944 O O . SER A 1 264 ? 7.036 -5.129 -47.469 1.00 88.44 264 SER A O 1
ATOM 1946 N N . LEU A 1 265 ? 6.758 -3.141 -46.472 1.00 90.69 265 LEU A N 1
ATOM 1947 C CA . LEU A 1 265 ? 6.636 -3.648 -45.113 1.00 90.69 265 LEU A CA 1
ATOM 1948 C C . LEU A 1 265 ? 5.146 -3.813 -44.799 1.00 90.69 265 LEU A C 1
ATOM 1950 O O . LEU A 1 265 ? 4.398 -2.837 -44.814 1.00 90.69 265 LEU A O 1
ATOM 1954 N N . ILE A 1 266 ? 4.713 -5.042 -44.544 1.00 92.50 266 ILE A N 1
ATOM 1955 C CA . ILE A 1 266 ? 3.329 -5.375 -44.211 1.00 92.50 266 ILE A CA 1
ATOM 1956 C C . ILE A 1 266 ? 3.210 -5.578 -42.709 1.00 92.50 266 ILE A C 1
ATOM 1958 O O . ILE A 1 266 ? 4.023 -6.287 -42.118 1.00 92.50 266 ILE A O 1
ATOM 1962 N N . THR A 1 267 ? 2.161 -5.006 -42.128 1.00 93.31 267 THR A N 1
ATOM 1963 C CA . THR A 1 267 ? 1.685 -5.332 -40.787 1.00 93.31 267 THR A CA 1
ATOM 1964 C C . THR A 1 267 ? 0.303 -5.953 -40.896 1.00 93.31 267 THR A C 1
ATOM 1966 O O . THR A 1 267 ? -0.632 -5.347 -41.424 1.00 93.31 267 THR A O 1
ATOM 1969 N N . GLU A 1 268 ? 0.173 -7.163 -40.372 1.00 93.62 268 GLU A N 1
ATOM 1970 C CA . GLU A 1 268 ? -1.087 -7.874 -40.237 1.00 93.62 268 GLU A CA 1
ATOM 1971 C C . GLU A 1 268 ? -1.479 -8.022 -38.773 1.00 93.62 268 GLU A C 1
ATOM 1973 O O . GLU A 1 268 ? -0.626 -8.250 -37.920 1.00 93.62 268 GLU A O 1
ATOM 1978 N N . GLU A 1 269 ? -2.778 -7.981 -38.499 1.00 94.19 269 GLU A N 1
ATOM 1979 C CA . GLU A 1 269 ? -3.344 -8.184 -37.169 1.00 94.19 269 GLU A CA 1
ATOM 1980 C C . GLU A 1 269 ? -4.469 -9.226 -37.208 1.00 94.19 269 GLU A C 1
ATOM 1982 O O . GLU A 1 269 ? -5.285 -9.266 -38.136 1.00 94.19 269 GLU A O 1
ATOM 1987 N N . LEU A 1 270 ? -4.512 -10.085 -36.191 1.00 91.62 270 LEU A N 1
ATOM 1988 C CA . LEU A 1 270 ? -5.588 -11.031 -35.944 1.00 91.62 270 LEU A CA 1
ATOM 1989 C C . LEU A 1 270 ? -6.755 -10.308 -35.267 1.00 91.62 270 LEU A C 1
ATOM 1991 O O . LEU A 1 270 ? -6.693 -9.967 -34.087 1.00 91.62 270 LEU A O 1
ATOM 1995 N N . GLY A 1 271 ? -7.842 -10.111 -36.008 1.00 86.19 271 GLY A N 1
ATOM 1996 C CA . GLY A 1 271 ? -9.061 -9.522 -35.472 1.00 86.19 271 GLY A CA 1
ATOM 1997 C C . GLY A 1 271 ? -9.770 -10.427 -34.451 1.00 86.19 271 GLY A C 1
ATOM 1998 O O . GLY A 1 271 ? -9.532 -11.637 -34.397 1.00 86.19 271 GLY A O 1
ATOM 1999 N N . PRO A 1 272 ? -10.722 -9.875 -33.676 1.00 84.06 272 PRO A N 1
ATOM 2000 C CA . PRO A 1 272 ? -11.505 -10.637 -32.697 1.00 84.06 272 PRO A CA 1
ATOM 2001 C C . PRO A 1 272 ? -12.397 -11.719 -33.332 1.00 84.06 272 PRO A C 1
ATOM 2003 O O . PRO A 1 272 ? -12.876 -12.612 -32.640 1.00 84.06 272 PRO A O 1
ATOM 2006 N N . ASP A 1 273 ? -12.620 -11.653 -34.646 1.00 88.06 273 ASP A N 1
ATOM 2007 C CA . ASP A 1 273 ? -13.320 -12.659 -35.450 1.00 88.06 273 ASP A CA 1
ATOM 2008 C C . ASP A 1 273 ? -12.409 -13.811 -35.912 1.00 88.06 273 ASP A C 1
ATOM 2010 O O . ASP A 1 273 ? -12.841 -14.664 -36.689 1.00 88.06 273 ASP A O 1
ATOM 2014 N N . GLY A 1 274 ? -11.148 -13.828 -35.468 1.00 89.44 274 GLY A N 1
ATOM 2015 C CA . GLY A 1 274 ? -10.147 -14.813 -35.865 1.00 89.44 274 GLY A CA 1
ATOM 2016 C C . GLY A 1 274 ? -9.646 -14.635 -37.299 1.00 89.44 274 GLY A C 1
ATOM 2017 O O . GLY A 1 274 ? -8.967 -15.522 -37.816 1.00 89.44 274 GLY A O 1
ATOM 2018 N N . LYS A 1 275 ? -9.974 -13.517 -37.963 1.00 90.94 275 LYS A N 1
ATOM 2019 C CA . LYS A 1 275 ? -9.516 -13.227 -39.324 1.00 90.94 275 LYS A CA 1
ATOM 2020 C C . LYS A 1 275 ? -8.325 -12.286 -39.298 1.00 90.94 275 LYS A C 1
ATOM 2022 O O . LYS A 1 275 ? -8.331 -11.275 -38.602 1.00 90.94 275 LYS A O 1
ATOM 2027 N N . VAL A 1 276 ? -7.330 -12.607 -40.112 1.00 90.19 276 VAL A N 1
ATOM 2028 C CA . VAL A 1 276 ? -6.152 -11.766 -40.312 1.00 90.19 276 VAL A CA 1
ATOM 2029 C C . VAL A 1 276 ? -6.492 -10.627 -41.269 1.00 90.19 276 VAL A C 1
ATOM 2031 O O . VAL A 1 276 ? -7.179 -10.837 -42.273 1.00 90.19 276 VAL A O 1
ATOM 2034 N N . ARG A 1 277 ? -6.041 -9.416 -40.944 1.00 91.38 277 ARG A N 1
ATOM 2035 C CA . ARG A 1 277 ? -6.252 -8.210 -41.750 1.00 91.38 277 ARG A CA 1
ATOM 2036 C C . ARG A 1 277 ? -4.948 -7.434 -41.851 1.00 91.38 277 ARG A C 1
ATOM 2038 O O . ARG A 1 277 ? -4.258 -7.281 -40.849 1.00 91.38 277 ARG A O 1
ATOM 2045 N N . VAL A 1 278 ? -4.644 -6.903 -43.031 1.00 91.69 278 VAL A N 1
ATOM 2046 C CA . VAL A 1 278 ? -3.544 -5.945 -43.197 1.00 91.69 278 VAL A CA 1
ATOM 2047 C C . VAL A 1 278 ? -3.970 -4.621 -42.566 1.00 91.69 278 VAL A C 1
ATOM 2049 O O . VAL A 1 278 ? -4.969 -4.032 -42.981 1.00 91.69 278 VAL A O 1
ATOM 2052 N N . THR A 1 279 ? -3.243 -4.171 -41.547 1.00 85.88 279 THR A N 1
ATOM 2053 C CA . THR A 1 279 ? -3.506 -2.909 -40.837 1.00 85.88 279 THR A CA 1
ATOM 2054 C C . THR A 1 279 ? -2.589 -1.790 -41.304 1.00 85.88 279 THR A C 1
ATOM 2056 O O . THR A 1 279 ? -2.977 -0.623 -41.265 1.00 85.88 279 THR A O 1
ATOM 2059 N N . PHE A 1 280 ? -1.398 -2.137 -41.794 1.00 83.25 280 PHE A N 1
ATOM 2060 C CA . PHE A 1 280 ? -0.445 -1.177 -42.327 1.00 83.25 280 PHE A CA 1
ATOM 2061 C C . PHE A 1 280 ? 0.330 -1.776 -43.499 1.00 83.25 280 PHE A C 1
ATOM 2063 O O . PHE A 1 280 ? 0.730 -2.939 -43.462 1.00 83.25 280 PHE A O 1
ATOM 2070 N N . GLN A 1 281 ? 0.549 -0.972 -44.534 1.00 87.00 281 GLN A N 1
ATOM 2071 C CA . GLN A 1 281 ? 1.406 -1.315 -45.660 1.00 87.00 281 GLN A CA 1
ATOM 2072 C C . GLN A 1 281 ? 2.293 -0.115 -45.954 1.00 87.00 281 GLN A C 1
ATOM 2074 O O . GLN A 1 281 ? 1.805 0.921 -46.409 1.00 87.00 281 GLN A O 1
ATOM 2079 N N . THR A 1 282 ? 3.593 -0.268 -45.722 1.00 84.69 282 THR A N 1
ATOM 2080 C CA . THR A 1 282 ? 4.568 0.766 -46.050 1.00 84.69 282 THR A CA 1
ATOM 2081 C C . THR A 1 282 ? 5.277 0.415 -47.346 1.00 84.69 282 THR A C 1
ATOM 2083 O O . THR A 1 282 ? 6.006 -0.580 -47.367 1.00 84.69 282 THR A O 1
ATOM 2086 N N . PRO A 1 283 ? 5.092 1.182 -48.432 1.00 89.44 283 PRO A N 1
ATOM 2087 C CA . PRO A 1 283 ? 5.862 0.971 -49.649 1.00 89.44 283 PRO A CA 1
ATOM 2088 C C . PRO A 1 283 ? 7.340 1.324 -49.424 1.00 89.44 283 PRO A C 1
ATOM 2090 O O . PRO A 1 283 ? 7.713 1.907 -48.406 1.00 89.44 283 PRO A O 1
ATOM 2093 N N . LEU A 1 284 ? 8.189 0.982 -50.395 1.00 89.25 284 LEU A N 1
ATOM 2094 C CA . LEU A 1 284 ? 9.566 1.478 -50.443 1.00 89.25 284 LEU A CA 1
ATOM 2095 C C . LEU A 1 284 ? 9.587 3.012 -50.426 1.00 89.25 284 LEU A C 1
ATOM 2097 O O . LEU A 1 284 ? 8.790 3.644 -51.121 1.00 89.25 284 LEU A O 1
ATOM 2101 N N . GLY A 1 285 ? 10.535 3.585 -49.688 1.00 86.62 285 GLY A N 1
ATOM 2102 C CA . GLY A 1 285 ? 10.721 5.028 -49.569 1.00 86.62 285 GLY A CA 1
ATOM 2103 C C . GLY A 1 285 ? 10.600 5.544 -48.131 1.00 86.62 285 GLY A C 1
ATOM 2104 O O . GLY A 1 285 ? 10.778 4.774 -47.182 1.00 86.62 285 GLY A O 1
ATOM 2105 N N . PRO A 1 286 ? 10.351 6.851 -47.943 1.00 84.31 286 PRO A N 1
ATOM 2106 C CA . PRO A 1 286 ? 10.260 7.473 -46.623 1.00 84.31 286 PRO A CA 1
ATOM 2107 C C . PRO A 1 286 ? 9.247 6.778 -45.710 1.00 84.31 286 PRO A C 1
ATOM 2109 O O . PRO A 1 286 ? 8.086 6.601 -46.075 1.00 84.31 286 PRO A O 1
ATOM 2112 N N . LEU A 1 287 ? 9.678 6.415 -44.499 1.00 75.81 287 LEU A N 1
ATOM 2113 C CA . LEU A 1 287 ? 8.801 5.838 -43.473 1.00 75.81 287 LEU A CA 1
ATOM 2114 C C . LEU A 1 287 ? 7.942 6.896 -42.762 1.00 75.81 287 LEU A C 1
ATOM 2116 O O . LEU A 1 287 ? 6.964 6.543 -42.106 1.00 75.81 287 LEU A O 1
ATOM 2120 N N . ASN A 1 288 ? 8.295 8.174 -42.897 1.00 62.59 288 ASN A N 1
ATOM 2121 C CA . ASN A 1 288 ? 7.519 9.311 -42.420 1.00 62.59 288 ASN A CA 1
ATOM 2122 C C . ASN A 1 288 ? 7.486 10.345 -43.564 1.00 62.59 288 ASN A C 1
ATOM 2124 O O . ASN A 1 288 ? 8.517 10.975 -43.800 1.00 62.59 288 ASN A O 1
ATOM 2128 N N . PRO A 1 289 ? 6.401 10.417 -44.355 1.00 42.47 289 PRO A N 1
ATOM 2129 C CA . PRO A 1 289 ? 6.306 11.337 -45.486 1.00 42.47 289 PRO A CA 1
ATOM 2130 C C . PRO A 1 289 ? 6.214 12.807 -45.058 1.00 42.47 289 PRO A C 1
ATOM 2132 O O . PRO A 1 289 ? 5.708 13.082 -43.944 1.00 42.47 289 PRO A O 1
#